Protein AF-A0A2R2J0H5-F1 (afdb_monomer)

Sequence (334 aa):
MRERLPLLTGPAIGLPGAMAAYGLGFAAFGWALWRASAVGARAPGATAKAGLVVLQIALALLTNDKLLLLTAAELALLFPPRAAWLGLGGQVLALLLACAWQLQRLPAKELMCNVSGSNVQAPPLEQRSWLLWQDAVVGGGFQLLTFGIGCLGAAERRRRAQLEATRASLLAARQLLAGAAGNRERVRVARELHDGIGHHLSALNLQLELLLRRGAGEADAPLRAAQQAARQMLAEVRTLVGMERRQQQAPLAEALRLLCAGVRPQAELVLEPMPALADDAAWRAFSAARQALERAGGRSCRLWLRGQGEGGAELRLSMSGEGEWTTVWQEAAR

Secondary structure (DSSP, 8-state):
--STTHHHH-TTS-HHHHHHHHHHHHHHHHHHHHHHH--STTPPPHHHHHHHHHHHHHHHHHH-GGGHHHHHHHHHHHS-HHHHHHHHHHHHHHHHHHHHHHHHHS-GGG----SSS----PPPHHHHHHHHHHHHHHHHHHHHHHHHHHHHHHHHHHHHHHHHHHHHHHHHHHHHHHHHHHHHHHHHHHHHHHHHHHHHHHHHHHHHHHHHHT--GGGHHHHHHHHHHHHHHHHHHHHHHHHHHHHHHHHHHHHHHHHHHHSSSPPEEEEPSPP---HHHHHHHHHHHHHHHHHTTT--EEEEEEEETTTEEEEEEEETTS---EEEEEE---

Mean predicted aligned error: 17.86 Å

Solvent-accessible surface area (backbone atoms only — not comparable to full-atom values): 18251 Å² total; per-residue (Å²): 139,88,60,71,56,56,76,77,60,44,94,79,56,54,75,68,54,49,51,50,55,48,51,51,45,52,51,51,37,52,49,35,52,55,52,54,69,42,76,66,98,83,33,63,53,75,66,56,32,50,51,32,52,52,49,37,50,53,43,16,70,63,69,43,65,71,51,45,37,56,52,29,17,46,33,31,55,77,40,59,72,70,58,18,52,51,50,47,51,52,51,53,50,50,52,53,50,52,53,54,51,48,68,74,71,50,60,77,86,69,63,71,74,84,77,67,99,61,96,64,77,63,70,60,78,82,57,46,64,55,48,52,50,49,50,51,52,53,52,50,51,48,28,54,49,32,22,47,52,16,40,51,53,38,51,50,53,54,51,50,55,51,50,51,54,49,50,52,52,51,52,53,53,50,55,53,48,53,54,52,52,56,51,51,50,52,53,48,52,53,47,56,48,47,60,53,52,51,51,52,42,51,52,49,42,52,52,42,50,53,48,57,74,70,63,48,73,89,49,41,65,62,45,51,52,51,38,51,51,40,50,49,52,54,49,53,52,49,50,56,53,49,50,52,53,52,62,52,50,52,51,51,57,48,51,52,50,53,54,27,66,73,39,64,48,60,34,47,78,47,75,48,76,78,45,75,62,54,70,72,55,48,52,50,49,52,52,40,51,52,54,52,56,60,7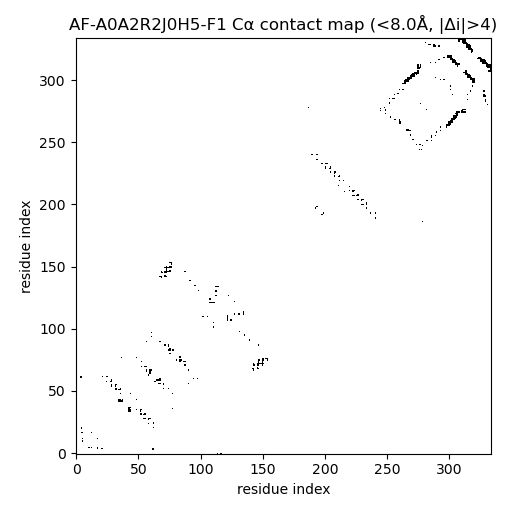1,49,68,58,49,49,34,38,41,39,40,40,47,41,75,69,50,3,32,38,34,31,41,28,63,66,89,71,82,57,70,43,79,66,42,74,45,74,57,111

Structure (mmCIF, N/CA/C/O backbone):
data_AF-A0A2R2J0H5-F1
#
_entry.id   AF-A0A2R2J0H5-F1
#
loop_
_atom_site.group_PDB
_atom_site.id
_atom_site.type_symbol
_atom_site.label_atom_id
_atom_site.label_alt_id
_atom_site.label_comp_id
_atom_site.label_asym_id
_atom_site.label_entity_id
_atom_site.label_seq_id
_atom_site.pdbx_PDB_ins_code
_atom_site.Cartn_x
_atom_site.Cartn_y
_atom_site.Cartn_z
_atom_site.occupancy
_atom_site.B_iso_or_equiv
_atom_site.auth_seq_id
_atom_site.auth_comp_id
_atom_site.auth_asym_id
_atom_site.auth_atom_id
_atom_site.pdbx_PDB_model_num
ATOM 1 N N . MET A 1 1 ? 30.463 11.167 -28.961 1.00 43.06 1 MET A N 1
ATOM 2 C CA . MET A 1 1 ? 29.712 12.319 -28.393 1.00 43.06 1 MET A CA 1
ATOM 3 C C . MET A 1 1 ? 29.249 13.360 -29.436 1.00 43.06 1 MET A C 1
ATOM 5 O O . MET A 1 1 ? 28.325 14.097 -29.128 1.00 43.06 1 MET A O 1
ATOM 9 N N . ARG A 1 2 ? 29.821 13.415 -30.659 1.00 38.12 2 ARG A N 1
ATOM 10 C CA . ARG A 1 2 ? 29.489 14.412 -31.709 1.00 38.12 2 ARG A CA 1
ATOM 11 C C . ARG A 1 2 ? 28.953 13.833 -33.039 1.00 38.12 2 ARG A C 1
ATOM 13 O O . ARG A 1 2 ? 28.611 14.608 -33.920 1.00 38.12 2 ARG A O 1
ATOM 20 N N . GLU A 1 3 ? 28.855 12.505 -33.181 1.00 46.28 3 GLU A N 1
ATOM 21 C CA . GLU A 1 3 ? 28.749 11.865 -34.512 1.00 46.28 3 GLU A CA 1
ATOM 22 C C . GLU A 1 3 ? 27.540 10.933 -34.731 1.00 46.28 3 GLU A C 1
ATOM 24 O O . GLU A 1 3 ? 27.299 10.534 -35.860 1.00 46.28 3 GLU A O 1
ATOM 29 N N . ARG A 1 4 ? 26.702 10.624 -33.726 1.00 48.47 4 ARG A N 1
ATOM 30 C CA . ARG A 1 4 ? 25.541 9.719 -33.938 1.00 48.47 4 ARG A CA 1
ATOM 31 C C . ARG A 1 4 ? 24.386 10.350 -34.735 1.00 48.47 4 ARG A C 1
ATOM 33 O O . ARG A 1 4 ? 23.687 9.645 -35.452 1.00 48.47 4 ARG A O 1
ATOM 40 N N . LEU A 1 5 ? 24.200 11.668 -34.636 1.00 45.28 5 LEU A N 1
ATOM 41 C CA . LEU A 1 5 ? 23.167 12.408 -35.372 1.00 45.28 5 LEU A CA 1
ATOM 42 C C . LEU A 1 5 ? 23.449 12.602 -36.878 1.00 45.28 5 LEU A C 1
ATOM 44 O O . LEU A 1 5 ? 22.527 12.356 -37.656 1.00 45.28 5 LEU A O 1
ATOM 48 N N . PRO A 1 6 ? 24.666 12.971 -37.335 1.00 44.25 6 PRO A N 1
ATOM 49 C CA . PRO A 1 6 ? 24.925 13.158 -38.769 1.00 44.25 6 PRO A CA 1
ATOM 50 C C . PRO A 1 6 ? 24.769 11.882 -39.618 1.00 44.25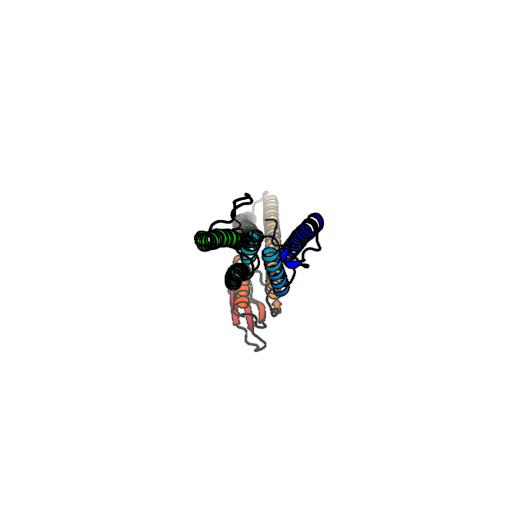 6 PRO A C 1
ATOM 52 O O . PRO A 1 6 ? 24.488 11.982 -40.810 1.00 44.25 6 PRO A O 1
ATOM 55 N N . LEU A 1 7 ? 24.859 10.688 -39.017 1.00 49.72 7 LEU A N 1
ATOM 56 C CA . LEU A 1 7 ? 24.619 9.403 -39.693 1.00 49.72 7 LEU A CA 1
ATOM 57 C C . LEU A 1 7 ? 23.160 9.154 -40.092 1.00 49.72 7 LEU A C 1
ATOM 59 O O . LEU A 1 7 ? 22.907 8.405 -41.032 1.00 49.72 7 LEU A O 1
ATOM 63 N N . LEU A 1 8 ? 22.203 9.758 -39.385 1.00 49.31 8 LEU A N 1
ATOM 64 C CA . LEU A 1 8 ? 20.771 9.615 -39.673 1.00 49.31 8 LEU A CA 1
ATOM 65 C C . LEU A 1 8 ? 20.229 10.765 -40.527 1.00 49.31 8 LEU A C 1
ATOM 67 O O . LEU A 1 8 ? 19.219 10.589 -41.201 1.00 49.31 8 LEU A O 1
ATOM 71 N N . THR A 1 9 ? 20.883 11.929 -40.513 1.00 49.50 9 THR A N 1
ATOM 72 C CA . THR A 1 9 ? 20.359 13.146 -41.150 1.00 49.50 9 THR A CA 1
ATOM 73 C C . THR A 1 9 ? 21.019 13.513 -42.478 1.00 49.50 9 THR A C 1
ATOM 75 O O . THR A 1 9 ? 20.581 14.456 -43.136 1.00 49.50 9 THR A O 1
ATOM 78 N N . GLY A 1 10 ? 22.063 12.785 -42.889 1.00 47.81 10 GLY A N 1
ATOM 79 C CA . GLY A 1 10 ? 22.848 13.104 -44.080 1.00 47.81 10 GLY A CA 1
ATOM 80 C C . GLY A 1 10 ? 23.657 14.406 -43.934 1.00 47.81 10 GLY A C 1
ATOM 81 O O . GLY A 1 10 ? 23.491 15.149 -42.961 1.00 47.81 10 GLY A O 1
ATOM 82 N N . PRO A 1 11 ? 24.534 14.724 -44.905 1.00 52.94 11 PRO A N 1
ATOM 83 C CA . PRO A 1 11 ? 25.456 15.867 -44.841 1.00 52.94 11 PRO A CA 1
ATOM 84 C C . PRO A 1 11 ? 24.775 17.252 -44.872 1.00 52.94 11 PRO A C 1
ATOM 86 O O . PRO A 1 11 ? 25.458 18.271 -44.859 1.00 52.94 11 PRO A O 1
ATOM 89 N N . ALA A 1 12 ? 23.440 17.313 -44.919 1.00 52.97 12 ALA A N 1
ATOM 90 C CA . ALA A 1 12 ? 22.671 18.540 -45.118 1.00 52.97 12 ALA A CA 1
ATOM 91 C C . ALA A 1 12 ? 22.421 19.352 -43.833 1.00 52.97 12 ALA A C 1
ATOM 93 O O . ALA A 1 12 ? 22.049 20.522 -43.911 1.00 52.97 12 ALA A O 1
ATOM 94 N N . ILE A 1 13 ? 22.617 18.765 -42.647 1.00 57.09 13 ILE A N 1
ATOM 95 C CA . ILE A 1 13 ? 22.355 19.444 -41.373 1.00 57.09 13 ILE A CA 1
ATOM 96 C C . ILE A 1 13 ? 23.684 19.878 -40.755 1.00 57.09 13 ILE A C 1
ATOM 98 O O . ILE A 1 13 ? 24.412 19.073 -40.180 1.00 57.09 13 ILE A O 1
ATOM 102 N N . GLY A 1 14 ? 24.010 21.167 -40.872 1.00 63.72 14 GLY A N 1
ATOM 103 C CA . GLY A 1 14 ? 25.191 21.742 -40.227 1.00 63.72 14 GLY A CA 1
ATOM 104 C C . GLY A 1 14 ? 25.199 21.540 -38.702 1.00 63.72 14 GLY A C 1
ATOM 105 O O . GLY A 1 14 ? 24.168 21.265 -38.083 1.00 63.72 14 GLY A O 1
ATOM 106 N N . LEU A 1 15 ? 26.364 21.748 -38.076 1.00 67.69 15 LEU A N 1
ATOM 107 C CA . LEU A 1 15 ? 26.582 21.642 -36.622 1.00 67.69 15 LEU A CA 1
ATOM 108 C C . LEU A 1 15 ? 25.446 22.220 -35.735 1.00 67.69 15 LEU A C 1
ATOM 110 O O . LEU A 1 15 ? 25.051 21.537 -34.787 1.00 67.69 15 LEU A O 1
ATOM 114 N N . PRO A 1 16 ? 24.884 23.422 -36.009 1.00 74.12 16 PRO A N 1
ATOM 115 C CA . PRO A 1 16 ? 23.794 23.970 -35.194 1.00 74.12 16 PRO A CA 1
ATOM 116 C C . PRO A 1 16 ? 22.490 23.167 -35.301 1.00 74.12 16 PRO A C 1
ATOM 118 O O . PRO A 1 16 ? 21.795 22.999 -34.301 1.00 74.12 16 PRO A O 1
ATOM 121 N N . GLY A 1 17 ? 22.171 22.614 -36.474 1.00 76.12 17 GLY A N 1
ATOM 122 C CA . GLY A 1 17 ? 20.984 21.774 -36.647 1.00 76.12 17 GLY A CA 1
ATOM 123 C C . GLY A 1 17 ? 21.117 20.427 -35.930 1.00 76.12 17 GLY A C 1
ATOM 124 O O . GLY A 1 17 ? 20.165 19.968 -35.301 1.00 76.12 17 GLY A O 1
ATOM 125 N N . ALA A 1 18 ? 22.318 19.836 -35.923 1.00 68.62 18 ALA A N 1
ATOM 126 C CA . ALA A 1 18 ? 22.597 18.625 -35.151 1.00 68.62 18 ALA A CA 1
ATOM 127 C C . ALA A 1 18 ? 22.476 18.867 -33.633 1.00 68.62 18 ALA A C 1
ATOM 129 O O . ALA A 1 18 ? 21.924 18.034 -32.913 1.00 68.62 18 ALA A O 1
ATOM 130 N N . MET A 1 19 ? 22.932 20.028 -33.142 1.00 73.12 19 MET A N 1
ATOM 131 C CA . MET A 1 19 ? 22.754 20.429 -31.740 1.00 73.12 19 MET A CA 1
ATOM 132 C C . MET A 1 19 ? 21.283 20.671 -31.377 1.00 73.12 19 MET A C 1
ATOM 134 O O . MET A 1 19 ? 20.847 20.242 -30.309 1.00 73.12 19 MET A O 1
ATOM 138 N N . ALA A 1 20 ? 20.502 21.299 -32.261 1.00 80.31 20 ALA A N 1
ATOM 139 C CA . ALA A 1 20 ? 19.071 21.512 -32.044 1.00 80.31 20 ALA A CA 1
ATOM 140 C C . ALA A 1 20 ? 18.298 20.184 -31.966 1.00 80.31 20 ALA A C 1
ATOM 142 O O . ALA A 1 20 ? 17.513 19.975 -31.041 1.00 80.31 20 ALA A O 1
ATOM 143 N N . ALA A 1 21 ? 18.569 19.251 -32.882 1.00 77.19 21 ALA A N 1
ATOM 144 C CA . ALA A 1 21 ? 17.960 17.923 -32.867 1.00 77.19 21 ALA A CA 1
ATOM 145 C C . ALA A 1 21 ? 18.357 17.110 -31.617 1.00 77.19 21 ALA A C 1
ATOM 147 O O . ALA A 1 21 ? 17.517 16.425 -31.033 1.00 77.19 21 ALA A O 1
ATOM 148 N N . TYR A 1 22 ? 19.598 17.248 -31.139 1.00 78.44 22 TYR A N 1
ATOM 149 C CA . TYR A 1 22 ? 20.029 16.664 -29.866 1.00 78.44 22 TYR A CA 1
ATOM 150 C C . TYR A 1 22 ? 19.258 17.250 -28.671 1.00 78.44 22 TYR A C 1
ATOM 152 O O . TYR A 1 22 ? 18.753 16.502 -27.834 1.00 78.44 22 TYR A O 1
ATOM 160 N N . GLY A 1 23 ? 19.106 18.578 -28.613 1.00 82.94 23 GLY A N 1
ATOM 161 C CA . GLY A 1 23 ? 18.326 19.256 -27.573 1.00 82.94 23 GLY A CA 1
ATOM 162 C C . GLY A 1 23 ? 16.857 18.822 -27.554 1.00 82.94 23 GLY A C 1
ATOM 163 O O . GLY A 1 23 ? 16.315 18.529 -26.488 1.00 82.94 23 GLY A O 1
ATOM 164 N N . LEU A 1 24 ? 16.235 18.692 -28.731 1.00 88.75 24 LEU A N 1
ATOM 165 C CA . LEU A 1 24 ? 14.873 18.167 -28.869 1.00 88.75 24 LEU A CA 1
ATOM 166 C C . LEU A 1 24 ? 14.756 16.727 -28.360 1.00 88.75 24 LEU A C 1
ATOM 168 O O . LEU A 1 24 ? 13.778 16.395 -27.694 1.00 88.75 24 LEU A O 1
ATOM 172 N N . GLY A 1 25 ? 15.762 15.889 -28.613 1.00 86.19 25 GLY A N 1
ATOM 173 C CA . GLY A 1 25 ? 15.807 14.522 -28.100 1.00 86.19 25 GLY A CA 1
ATOM 174 C C . GLY A 1 25 ? 15.810 14.452 -26.567 1.00 86.19 25 GLY A C 1
ATOM 175 O O . GLY A 1 25 ? 15.038 13.689 -25.985 1.00 86.19 25 GLY A O 1
ATOM 176 N N . PHE A 1 26 ? 16.601 15.299 -25.899 1.00 88.88 26 PHE A N 1
ATOM 177 C CA . PHE A 1 26 ? 16.594 15.409 -24.432 1.00 88.88 26 PHE A CA 1
ATOM 178 C C . PHE A 1 26 ? 15.271 15.956 -23.892 1.00 88.88 26 PHE A C 1
ATOM 180 O O . PHE A 1 26 ? 14.766 15.452 -22.889 1.00 88.88 26 PHE A O 1
ATOM 187 N N . ALA A 1 27 ? 14.685 16.954 -24.559 1.00 93.19 27 ALA A N 1
ATOM 188 C CA . ALA A 1 27 ? 13.387 17.500 -24.175 1.00 93.19 27 ALA A CA 1
ATOM 189 C C . ALA A 1 27 ? 12.271 16.448 -24.297 1.00 93.19 27 ALA A C 1
ATOM 191 O O . ALA A 1 27 ? 11.465 16.295 -23.380 1.00 93.19 27 ALA A O 1
ATOM 192 N N . ALA A 1 28 ? 12.261 15.672 -25.386 1.00 93.75 28 ALA A N 1
ATOM 193 C CA . ALA A 1 28 ? 11.316 14.578 -25.594 1.00 93.75 28 ALA A CA 1
ATOM 194 C C . ALA A 1 28 ? 11.489 13.465 -24.548 1.00 93.75 28 ALA A C 1
ATOM 196 O O . ALA A 1 28 ? 10.499 12.982 -23.997 1.00 93.75 28 ALA A O 1
ATOM 197 N N . PHE A 1 29 ? 12.736 13.103 -24.223 1.00 95.00 29 PHE A N 1
ATOM 198 C CA . PHE A 1 29 ? 13.039 12.142 -23.161 1.00 95.00 29 PHE A CA 1
ATOM 199 C C . PHE A 1 29 ? 12.532 12.639 -21.801 1.00 95.00 29 PHE A C 1
ATOM 201 O O . PHE A 1 29 ? 11.812 11.923 -21.108 1.00 95.00 29 PHE A O 1
ATOM 208 N N . GLY A 1 30 ? 12.846 13.888 -21.444 1.00 94.31 30 GLY A N 1
ATOM 209 C CA . GLY A 1 30 ? 12.404 14.506 -20.195 1.00 94.31 30 GLY A CA 1
ATOM 210 C C . GLY A 1 30 ? 10.881 14.587 -20.085 1.00 94.31 30 GLY A C 1
ATOM 211 O O . GLY A 1 30 ? 10.322 14.284 -19.032 1.00 94.31 30 GLY A O 1
ATOM 212 N N . TRP A 1 31 ? 10.193 14.917 -21.181 1.00 95.50 31 TRP A N 1
ATOM 213 C CA . TRP A 1 31 ? 8.732 14.909 -21.233 1.00 95.50 31 TRP A CA 1
ATOM 214 C C . TRP A 1 31 ? 8.157 13.504 -21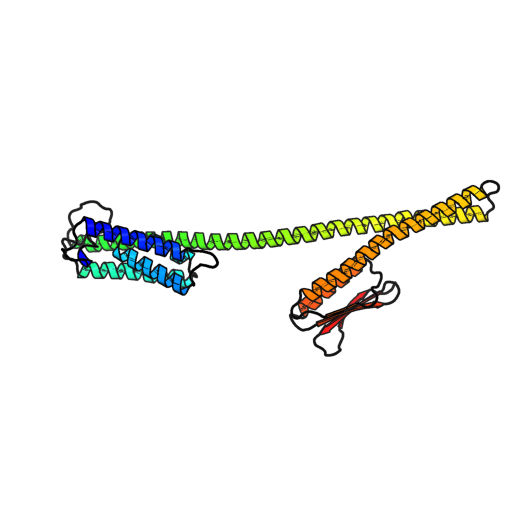.024 1.00 95.50 31 TRP A C 1
ATOM 216 O O . TRP A 1 31 ? 7.229 13.333 -20.230 1.00 95.50 31 TRP A O 1
ATOM 226 N N . ALA A 1 32 ? 8.718 12.490 -21.688 1.00 94.88 32 ALA A N 1
ATOM 227 C CA . ALA A 1 32 ? 8.268 11.109 -21.548 1.00 94.88 32 ALA A CA 1
ATOM 228 C C . ALA A 1 32 ? 8.481 10.579 -20.118 1.00 94.88 32 ALA A C 1
ATOM 230 O O . ALA A 1 32 ? 7.572 9.957 -19.564 1.00 94.88 32 ALA A O 1
ATOM 231 N N . LEU A 1 33 ? 9.621 10.901 -19.497 1.00 94.31 33 LEU A N 1
ATOM 232 C CA . LEU A 1 33 ? 9.943 10.575 -18.104 1.00 94.31 33 LEU A CA 1
ATOM 233 C C . LEU A 1 33 ? 8.988 11.262 -17.118 1.00 94.31 33 LEU A C 1
ATOM 235 O O . LEU A 1 33 ? 8.429 10.632 -16.216 1.00 94.31 33 LEU A O 1
ATOM 239 N N . TRP A 1 34 ? 8.742 12.559 -17.304 1.00 94.38 34 TRP A N 1
ATOM 240 C CA . TRP A 1 34 ? 7.788 13.306 -16.485 1.00 94.38 34 TRP A CA 1
ATOM 241 C C . TRP A 1 34 ? 6.369 12.733 -16.610 1.00 94.38 34 TRP A C 1
ATOM 243 O O . TRP A 1 34 ? 5.664 12.548 -15.616 1.00 94.38 34 TRP A O 1
ATOM 253 N N . ARG A 1 35 ? 5.952 12.376 -17.830 1.00 94.81 35 ARG A N 1
ATOM 254 C CA . ARG A 1 35 ? 4.629 11.797 -18.073 1.00 94.81 35 ARG A CA 1
ATOM 255 C C . ARG A 1 35 ? 4.487 10.401 -17.464 1.00 94.81 35 ARG A C 1
ATOM 257 O O . ARG A 1 35 ? 3.427 10.105 -16.910 1.00 94.81 35 ARG A O 1
ATOM 264 N N . ALA A 1 36 ? 5.519 9.563 -17.548 1.00 92.12 36 ALA A N 1
ATOM 265 C CA . ALA A 1 36 ? 5.524 8.204 -17.006 1.00 92.12 36 ALA A CA 1
ATOM 266 C C . ALA A 1 36 ? 5.532 8.177 -15.465 1.00 92.12 36 ALA A C 1
ATOM 268 O O . ALA A 1 36 ? 4.849 7.344 -14.856 1.00 92.12 36 ALA A O 1
ATOM 269 N N . SER A 1 37 ? 6.217 9.141 -14.840 1.00 88.69 37 SER A N 1
ATOM 270 C CA . SER A 1 37 ? 6.290 9.313 -13.381 1.00 88.69 37 SER A CA 1
ATOM 271 C C . SER A 1 37 ? 5.074 10.009 -12.751 1.00 88.69 37 SER A C 1
ATOM 273 O O . SER A 1 37 ? 4.965 10.050 -11.525 1.00 88.69 37 SER A O 1
ATOM 275 N N . ALA A 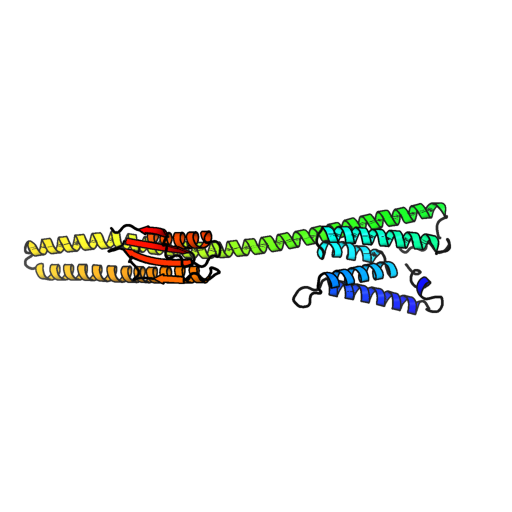1 38 ? 4.121 10.500 -13.551 1.00 90.88 38 ALA A N 1
ATOM 276 C CA . ALA A 1 38 ? 2.909 11.142 -13.047 1.00 90.88 38 ALA A CA 1
ATOM 277 C C . ALA A 1 38 ? 2.071 10.207 -12.143 1.00 90.88 38 ALA A C 1
ATOM 279 O O . ALA A 1 38 ? 1.804 9.046 -12.479 1.00 90.88 38 ALA A O 1
ATOM 280 N N . VAL A 1 39 ? 1.608 10.748 -11.010 1.00 86.50 39 VAL A N 1
ATOM 281 C CA . VAL A 1 39 ? 0.788 10.065 -9.990 1.00 86.50 39 VAL A CA 1
ATOM 282 C C . VAL A 1 39 ? -0.599 10.722 -9.908 1.00 86.50 39 VAL A C 1
ATOM 284 O O . VAL A 1 39 ? -0.749 11.908 -10.195 1.00 86.50 39 VAL A O 1
ATOM 287 N N . GLY A 1 40 ? -1.626 9.960 -9.520 1.00 85.50 40 GLY A N 1
ATOM 288 C CA . GLY A 1 40 ? -2.994 10.456 -9.315 1.00 85.50 40 GLY A CA 1
ATOM 289 C C . GLY A 1 40 ? -3.929 10.217 -10.505 1.00 85.50 40 GLY A C 1
ATOM 290 O O . GLY A 1 40 ? -3.637 9.414 -11.386 1.00 85.50 40 GLY A O 1
ATOM 291 N N . ALA A 1 41 ? -5.066 10.919 -10.545 1.00 80.50 41 ALA A N 1
ATOM 292 C CA . ALA A 1 41 ? -6.148 10.673 -11.512 1.00 80.50 41 ALA A CA 1
ATOM 293 C C . ALA A 1 41 ? -5.754 10.872 -12.992 1.00 80.50 41 ALA A C 1
ATOM 295 O O . ALA A 1 41 ? -6.399 10.336 -13.885 1.00 80.50 41 ALA A O 1
ATOM 296 N N . ARG A 1 42 ? -4.684 11.631 -13.262 1.00 84.31 42 ARG A N 1
ATOM 297 C CA . ARG A 1 42 ? -4.144 11.863 -14.616 1.00 84.31 42 ARG A CA 1
ATOM 298 C C . ARG A 1 42 ? -2.985 10.923 -14.971 1.00 84.31 42 ARG A C 1
ATOM 300 O O . ARG A 1 42 ? -2.355 11.105 -16.020 1.00 84.31 42 ARG A O 1
ATOM 307 N N . ALA A 1 43 ? -2.656 9.963 -14.104 1.00 88.94 43 ALA A N 1
ATOM 308 C CA . ALA A 1 43 ? -1.574 9.018 -14.340 1.00 88.94 43 ALA A CA 1
ATOM 309 C C . ALA A 1 43 ? -1.892 8.134 -15.560 1.00 88.94 43 ALA A C 1
ATOM 311 O O . ALA A 1 43 ? -3.014 7.644 -15.688 1.00 88.94 43 ALA A O 1
ATOM 312 N N . PRO A 1 44 ? -0.926 7.923 -16.469 1.00 90.56 44 PRO A N 1
ATOM 313 C CA . PRO A 1 44 ? -1.130 7.025 -17.594 1.00 90.56 44 PRO A CA 1
ATOM 314 C C . PRO A 1 44 ? -1.318 5.585 -17.098 1.00 90.56 44 PRO A C 1
ATOM 316 O O . PRO A 1 44 ? -0.711 5.172 -16.106 1.00 90.56 44 PRO A O 1
ATOM 319 N N . GLY A 1 45 ? -2.147 4.812 -17.805 1.00 91.75 45 GLY A N 1
ATOM 320 C CA . GLY A 1 45 ? -2.318 3.382 -17.543 1.00 91.75 45 GLY A CA 1
ATOM 321 C C . GLY A 1 45 ? -1.023 2.588 -17.755 1.00 91.75 45 GLY A C 1
ATOM 322 O O . GLY A 1 45 ? -0.057 3.087 -18.333 1.00 91.75 45 GLY A O 1
ATOM 323 N N . ALA A 1 46 ? -0.996 1.331 -17.309 1.00 89.25 46 ALA A N 1
ATOM 324 C CA . ALA A 1 46 ? 0.209 0.494 -17.357 1.00 89.25 46 ALA A CA 1
ATOM 325 C C . ALA A 1 46 ? 0.776 0.314 -18.781 1.00 89.25 46 ALA A C 1
ATOM 327 O O . ALA A 1 46 ? 1.988 0.379 -18.976 1.00 89.25 46 ALA A O 1
ATOM 328 N N . THR A 1 47 ? -0.092 0.155 -19.783 1.00 91.12 47 THR A N 1
ATOM 329 C CA . THR A 1 47 ? 0.292 0.032 -21.200 1.00 91.12 47 THR A CA 1
ATOM 330 C C . THR A 1 47 ? 0.870 1.333 -21.753 1.00 91.12 47 THR A C 1
ATOM 332 O O . THR A 1 47 ? 1.902 1.316 -22.418 1.00 91.12 47 THR A O 1
ATOM 335 N N . ALA A 1 48 ? 0.265 2.474 -21.419 1.00 93.31 48 ALA A N 1
ATOM 336 C CA . ALA A 1 48 ? 0.772 3.788 -21.803 1.00 93.31 48 ALA A CA 1
ATOM 337 C C . ALA A 1 48 ? 2.135 4.083 -21.153 1.00 93.31 48 ALA A C 1
ATOM 339 O O . ALA A 1 48 ? 3.025 4.605 -21.817 1.00 93.31 48 ALA A O 1
ATOM 340 N N . LYS A 1 49 ? 2.338 3.689 -19.888 1.00 93.75 49 LYS A N 1
ATOM 341 C CA . LYS A 1 49 ? 3.652 3.761 -19.224 1.00 93.75 49 LYS A CA 1
ATOM 342 C C . LYS A 1 49 ? 4.694 2.891 -19.922 1.00 93.75 49 LYS A C 1
ATOM 344 O O . LYS A 1 49 ? 5.803 3.358 -20.145 1.00 93.75 49 LYS A O 1
ATOM 349 N N . ALA A 1 50 ? 4.338 1.665 -20.310 1.00 93.56 50 ALA A N 1
ATOM 350 C CA . ALA A 1 50 ? 5.231 0.797 -21.077 1.00 93.56 50 ALA A CA 1
ATOM 351 C C . ALA A 1 50 ? 5.622 1.434 -22.418 1.00 93.56 50 ALA A C 1
ATOM 353 O O . ALA A 1 50 ? 6.804 1.489 -22.738 1.00 93.56 50 ALA A O 1
ATOM 354 N N . GLY A 1 51 ? 4.657 1.999 -23.151 1.00 94.88 51 GLY A N 1
ATOM 355 C CA . GLY A 1 51 ? 4.924 2.731 -24.393 1.00 94.88 51 GLY A CA 1
ATOM 356 C C . GLY A 1 51 ? 5.854 3.933 -24.194 1.00 94.88 51 GLY A C 1
ATOM 357 O O . GLY A 1 51 ? 6.775 4.129 -24.982 1.00 94.88 51 GLY A O 1
ATOM 358 N N . LEU A 1 52 ? 5.671 4.697 -23.111 1.00 95.56 52 LEU A N 1
ATOM 359 C CA . LEU A 1 52 ? 6.549 5.821 -22.769 1.00 95.56 52 LEU A CA 1
ATOM 360 C C . LEU A 1 52 ? 7.973 5.364 -22.436 1.00 95.56 52 LEU A C 1
ATOM 362 O O . LEU A 1 52 ? 8.919 5.995 -22.890 1.00 95.56 52 LEU A O 1
ATOM 366 N N . VAL A 1 53 ? 8.145 4.271 -21.691 1.00 95.06 53 VAL A N 1
ATOM 367 C CA . VAL A 1 53 ? 9.481 3.733 -21.381 1.00 95.06 53 VAL A CA 1
ATOM 368 C C . VAL A 1 53 ? 10.158 3.166 -22.630 1.00 95.06 53 VAL A C 1
ATOM 370 O O . VAL A 1 53 ? 11.344 3.401 -22.836 1.00 95.06 53 VAL A O 1
ATOM 373 N N . VAL A 1 54 ? 9.418 2.500 -23.521 1.00 95.00 54 VAL A N 1
ATOM 374 C CA . VAL A 1 54 ? 9.951 2.059 -24.823 1.00 95.00 54 VAL A CA 1
ATOM 375 C C . VAL A 1 54 ? 10.396 3.258 -25.666 1.00 95.00 54 VAL A C 1
ATOM 377 O O . VAL A 1 54 ? 11.493 3.237 -26.225 1.00 95.00 54 VAL A O 1
ATOM 380 N N . LEU A 1 55 ? 9.595 4.328 -25.708 1.00 94.75 55 LEU A N 1
ATOM 381 C CA . LEU A 1 55 ? 9.965 5.579 -26.372 1.00 94.75 55 LEU A CA 1
ATOM 382 C C . LEU A 1 55 ? 11.228 6.195 -25.752 1.00 94.75 55 LEU A C 1
ATOM 384 O O . LEU A 1 55 ? 12.116 6.623 -26.484 1.00 94.75 55 LEU A O 1
ATOM 388 N N . GLN A 1 56 ? 11.341 6.205 -24.423 1.00 95.31 56 GLN A N 1
ATOM 389 C CA . GLN A 1 56 ? 12.534 6.682 -23.725 1.00 95.31 56 GLN A CA 1
ATOM 390 C C . GLN A 1 56 ? 13.779 5.856 -24.067 1.00 95.31 56 GLN A C 1
ATOM 392 O O . GLN A 1 56 ? 14.825 6.440 -24.332 1.00 95.31 56 GLN A O 1
ATOM 397 N N . ILE A 1 57 ? 13.678 4.523 -24.113 1.00 93.00 57 ILE A N 1
ATOM 398 C CA . ILE A 1 57 ? 14.787 3.637 -24.503 1.00 93.00 57 ILE A CA 1
ATOM 399 C C . ILE A 1 57 ? 15.211 3.919 -25.950 1.00 93.00 57 ILE A C 1
ATOM 401 O O . ILE A 1 57 ? 16.403 4.047 -26.226 1.00 93.00 57 ILE A O 1
ATOM 405 N N . ALA A 1 58 ? 14.254 4.081 -26.869 1.00 90.44 58 ALA A N 1
ATOM 406 C CA . ALA A 1 58 ? 14.548 4.434 -28.257 1.00 90.44 58 ALA A CA 1
ATOM 407 C C . ALA A 1 58 ? 15.251 5.800 -28.363 1.00 90.44 58 ALA A C 1
ATOM 409 O O . ALA A 1 58 ? 16.287 5.916 -29.020 1.00 90.44 58 ALA A O 1
ATOM 410 N N . LEU A 1 59 ? 14.739 6.821 -27.665 1.00 89.06 59 LEU A N 1
ATOM 411 C CA . LEU A 1 59 ? 15.353 8.150 -27.599 1.00 89.06 59 LEU A CA 1
ATOM 412 C C . LEU A 1 59 ? 16.754 8.099 -26.981 1.00 89.06 59 LEU A C 1
ATOM 414 O O . LEU A 1 59 ? 17.657 8.765 -27.485 1.00 89.06 59 LEU A O 1
ATOM 418 N N . ALA A 1 60 ? 16.965 7.296 -25.939 1.00 88.19 60 ALA A N 1
ATOM 419 C CA . ALA A 1 60 ? 18.265 7.109 -25.304 1.00 88.19 60 ALA A CA 1
ATOM 420 C C . ALA A 1 60 ? 19.281 6.481 -26.268 1.00 88.19 60 ALA A C 1
ATOM 422 O O . ALA A 1 60 ? 20.388 6.991 -26.409 1.00 88.19 60 ALA A O 1
ATOM 423 N N . LEU A 1 61 ? 18.902 5.436 -27.008 1.00 85.38 61 LEU A N 1
ATOM 424 C CA . LEU A 1 61 ? 19.784 4.814 -28.004 1.00 85.38 61 LEU A CA 1
ATOM 425 C C . LEU A 1 61 ? 20.159 5.780 -29.144 1.00 85.38 61 LEU A C 1
ATOM 427 O O . LEU A 1 61 ? 21.301 5.764 -29.610 1.00 85.38 61 LEU A O 1
ATOM 431 N N . LEU A 1 62 ? 19.222 6.641 -29.557 1.00 81.88 62 LEU A N 1
ATOM 432 C CA . LEU A 1 62 ? 19.423 7.643 -30.612 1.00 81.88 62 LEU A CA 1
ATOM 433 C C . LEU A 1 62 ? 20.278 8.836 -30.161 1.00 81.88 62 LEU A C 1
ATOM 435 O O . LEU A 1 62 ? 21.080 9.351 -30.938 1.00 81.88 62 LEU A O 1
ATOM 439 N N . THR A 1 63 ? 20.098 9.293 -28.921 1.00 81.31 63 THR A N 1
ATOM 440 C CA . THR A 1 63 ? 20.721 10.526 -28.415 1.00 81.31 63 THR A CA 1
ATOM 441 C C . THR A 1 63 ? 21.951 10.238 -27.564 1.00 81.31 63 THR A C 1
ATOM 443 O O . THR A 1 63 ? 23.062 10.630 -27.921 1.00 81.31 63 THR A O 1
ATOM 446 N N . ASN A 1 64 ? 21.766 9.559 -26.433 1.00 81.06 64 ASN A N 1
ATOM 447 C CA . ASN A 1 64 ? 22.797 9.304 -25.442 1.00 81.06 64 ASN A CA 1
ATOM 448 C C . ASN A 1 64 ? 22.471 8.038 -24.638 1.00 81.06 64 ASN A C 1
ATOM 450 O O . ASN A 1 64 ? 21.516 8.000 -23.861 1.00 81.06 64 ASN A O 1
ATOM 454 N N . ASP A 1 65 ? 23.318 7.024 -24.790 1.00 78.69 65 ASP A N 1
ATOM 455 C CA . ASP A 1 65 ? 23.209 5.726 -24.118 1.00 78.69 65 ASP A CA 1
ATOM 456 C C . ASP A 1 65 ? 23.223 5.835 -22.588 1.00 78.69 65 ASP A C 1
ATOM 458 O O . ASP A 1 65 ? 22.606 5.014 -21.912 1.00 78.69 65 ASP A O 1
ATOM 462 N N . LYS A 1 66 ? 23.823 6.885 -22.017 1.00 84.56 66 LYS A N 1
ATOM 463 C CA . LYS A 1 66 ? 23.798 7.129 -20.565 1.00 84.56 66 LYS A CA 1
ATOM 464 C C . LYS A 1 66 ? 22.388 7.386 -20.027 1.00 84.56 66 LYS A C 1
ATOM 466 O O . LYS A 1 66 ? 22.146 7.150 -18.845 1.00 84.56 66 LYS A O 1
ATOM 471 N N . LEU A 1 67 ? 21.440 7.812 -20.867 1.00 89.25 67 LEU A N 1
ATOM 472 C CA . LEU A 1 67 ? 20.033 7.954 -20.471 1.00 89.25 67 LEU A CA 1
ATOM 473 C C . LEU A 1 67 ? 19.386 6.601 -20.133 1.00 89.25 67 LEU A C 1
ATOM 475 O O . LEU A 1 67 ? 18.437 6.564 -19.350 1.00 89.25 67 LEU A O 1
ATOM 479 N N . LEU A 1 68 ? 19.949 5.484 -20.614 1.00 89.69 68 LEU A N 1
ATOM 480 C CA . LEU A 1 68 ? 19.499 4.136 -20.254 1.00 89.69 68 LEU A CA 1
ATOM 481 C C . LEU A 1 68 ? 19.680 3.820 -18.759 1.00 89.69 68 LEU A C 1
ATOM 483 O O . LEU A 1 68 ? 19.031 2.919 -18.224 1.00 89.69 68 LEU A O 1
ATOM 487 N N . LEU A 1 69 ? 20.543 4.563 -18.056 1.00 92.12 69 LEU A N 1
ATOM 488 C CA . LEU A 1 69 ? 20.698 4.442 -16.604 1.00 92.12 69 LEU A CA 1
ATOM 489 C C . LEU A 1 69 ? 19.448 4.924 -15.860 1.00 92.12 69 LEU A C 1
ATOM 491 O O . LEU A 1 69 ? 19.072 4.326 -14.849 1.00 92.12 69 LEU A O 1
ATOM 495 N N . LEU A 1 70 ? 18.796 5.975 -16.372 1.00 93.88 70 LEU A N 1
ATOM 496 C CA . LEU A 1 70 ? 17.552 6.513 -15.818 1.00 93.88 70 LEU A CA 1
ATOM 497 C C . LEU A 1 70 ? 16.387 5.559 -16.087 1.00 93.88 70 LEU A C 1
ATOM 499 O O . LEU A 1 70 ? 15.634 5.250 -15.164 1.00 93.88 70 LEU A O 1
ATOM 503 N N . THR A 1 71 ? 16.281 5.028 -17.309 1.00 94.19 71 THR A N 1
ATOM 504 C CA . THR A 1 71 ? 15.218 4.074 -17.667 1.00 94.19 71 THR A CA 1
ATOM 505 C C . THR A 1 71 ? 15.360 2.751 -16.911 1.00 94.19 71 THR A C 1
ATOM 507 O O . THR A 1 71 ? 14.355 2.171 -16.509 1.00 94.19 71 THR A O 1
ATOM 510 N N . ALA A 1 72 ? 16.588 2.305 -16.620 1.00 94.31 72 ALA A N 1
ATOM 511 C CA . ALA A 1 72 ? 16.835 1.136 -15.773 1.00 94.31 72 ALA A CA 1
ATOM 512 C C . ALA A 1 72 ? 16.290 1.330 -14.344 1.00 94.31 72 ALA A C 1
ATOM 514 O O . ALA A 1 72 ? 15.598 0.457 -13.820 1.00 94.31 72 ALA A O 1
ATOM 515 N N . ALA A 1 73 ? 16.528 2.488 -13.721 1.00 94.88 73 ALA A N 1
ATOM 516 C CA . ALA A 1 73 ? 15.935 2.793 -12.418 1.00 94.88 73 ALA A CA 1
ATOM 517 C C . ALA A 1 73 ? 14.400 2.907 -12.500 1.00 94.88 73 ALA A C 1
ATOM 519 O O . ALA A 1 73 ? 13.685 2.397 -11.634 1.00 94.88 73 ALA A O 1
ATOM 520 N N . GLU A 1 74 ? 13.881 3.538 -13.556 1.00 94.75 74 GLU A N 1
ATOM 521 C CA . GLU A 1 74 ? 12.444 3.717 -13.775 1.00 94.75 74 GLU A CA 1
ATOM 522 C C . GLU A 1 74 ? 11.706 2.380 -13.964 1.00 94.75 74 GLU A C 1
ATOM 524 O O . GLU A 1 74 ? 10.631 2.187 -13.388 1.00 94.75 74 GLU A O 1
ATOM 529 N N . LEU A 1 75 ? 12.300 1.421 -14.683 1.00 94.81 75 LEU A N 1
ATOM 530 C CA . LEU A 1 75 ? 11.752 0.075 -14.882 1.00 94.81 75 LEU A CA 1
ATOM 531 C C . LEU A 1 75 ? 11.453 -0.624 -13.550 1.00 94.81 75 LEU A C 1
ATOM 533 O O . LEU A 1 75 ? 10.371 -1.185 -13.368 1.00 94.81 75 LEU A O 1
ATOM 537 N N . ALA A 1 76 ? 12.382 -0.540 -12.596 1.00 93.94 76 ALA A N 1
ATOM 538 C CA . ALA A 1 76 ? 12.206 -1.099 -11.259 1.00 93.94 76 ALA A CA 1
ATOM 539 C C . ALA A 1 76 ? 11.147 -0.355 -10.425 1.00 93.94 76 ALA A C 1
ATOM 541 O O . ALA A 1 76 ? 10.486 -0.949 -9.569 1.00 93.94 76 ALA A O 1
ATOM 542 N N . LEU A 1 77 ? 10.974 0.948 -10.662 1.00 92.50 77 LEU A N 1
ATOM 543 C CA . LEU A 1 77 ? 10.042 1.791 -9.918 1.00 92.50 77 LEU A CA 1
ATOM 544 C C . LEU A 1 77 ? 8.599 1.695 -10.430 1.00 92.50 77 LEU A C 1
ATOM 546 O O . LEU A 1 77 ? 7.679 1.863 -9.626 1.00 92.50 77 LEU A O 1
ATOM 550 N N . LEU A 1 78 ? 8.384 1.487 -11.730 1.00 91.62 78 LEU A N 1
ATOM 551 C CA . LEU A 1 78 ? 7.053 1.545 -12.343 1.00 91.62 78 LEU A CA 1
ATOM 552 C C . LEU A 1 78 ? 6.399 0.178 -12.547 1.00 91.62 78 LEU A C 1
ATOM 554 O O . LEU A 1 78 ? 5.169 0.098 -12.528 1.00 91.62 78 LEU A O 1
ATOM 558 N N . PHE A 1 79 ? 7.184 -0.882 -12.737 1.00 92.81 79 PHE A N 1
ATOM 559 C CA . PHE A 1 79 ? 6.666 -2.187 -13.146 1.00 92.81 79 PHE A CA 1
ATOM 560 C C . PHE A 1 79 ? 6.762 -3.245 -12.039 1.00 92.81 79 PHE A C 1
ATOM 562 O O . PHE A 1 79 ? 7.588 -3.147 -11.127 1.00 92.81 79 PHE A O 1
ATOM 569 N N . PRO A 1 80 ? 5.917 -4.295 -12.089 1.00 92.25 80 PRO A N 1
ATOM 570 C CA . PRO A 1 80 ? 6.075 -5.452 -11.218 1.00 92.25 80 PRO A CA 1
ATOM 571 C C . PRO A 1 80 ? 7.424 -6.142 -11.478 1.00 92.25 80 PRO A C 1
ATOM 573 O O . PRO A 1 80 ? 7.938 -6.078 -12.595 1.00 92.25 80 PRO A O 1
ATOM 576 N N . PRO A 1 81 ? 7.981 -6.869 -10.490 1.00 91.69 81 PRO A N 1
ATOM 577 C CA . PRO A 1 81 ? 9.360 -7.362 -10.542 1.00 91.69 81 PRO A CA 1
ATOM 578 C C . PRO A 1 81 ? 9.653 -8.215 -11.783 1.00 91.69 81 PRO A C 1
ATOM 580 O O . PRO A 1 81 ? 10.703 -8.060 -12.394 1.00 91.69 81 PRO A O 1
ATOM 583 N N . ARG A 1 82 ? 8.707 -9.063 -12.211 1.00 92.94 82 ARG A N 1
ATOM 584 C CA . ARG A 1 82 ? 8.863 -9.884 -13.424 1.00 92.94 82 ARG A CA 1
ATOM 585 C C . ARG A 1 82 ? 8.990 -9.031 -14.691 1.00 92.94 82 ARG A C 1
ATOM 587 O O . ARG A 1 82 ? 9.892 -9.256 -15.487 1.00 92.94 82 ARG A O 1
ATOM 594 N N . ALA A 1 83 ? 8.117 -8.039 -14.859 1.00 93.31 83 ALA A N 1
ATOM 595 C CA . ALA A 1 83 ? 8.143 -7.154 -16.022 1.00 93.31 83 ALA A CA 1
ATOM 596 C C . ALA A 1 83 ? 9.347 -6.201 -15.992 1.00 93.31 83 ALA A C 1
ATOM 598 O O . ALA A 1 83 ? 9.914 -5.918 -17.039 1.00 93.31 83 ALA A O 1
ATOM 599 N N . ALA A 1 84 ? 9.771 -5.756 -14.806 1.00 93.75 84 ALA A N 1
ATOM 600 C CA . ALA A 1 84 ? 10.956 -4.922 -14.636 1.00 93.75 84 ALA A CA 1
ATOM 601 C C . ALA A 1 84 ? 12.237 -5.650 -15.085 1.00 93.75 84 ALA A C 1
ATOM 603 O O . ALA A 1 84 ? 13.021 -5.085 -15.842 1.00 93.75 84 ALA A O 1
ATOM 604 N N . TRP A 1 85 ? 12.413 -6.919 -14.694 1.00 94.69 85 TRP A N 1
ATOM 605 C CA . TRP A 1 85 ? 13.539 -7.748 -15.146 1.00 94.69 85 TRP A CA 1
ATOM 606 C C . TRP A 1 85 ? 13.499 -8.040 -16.648 1.00 94.69 85 TRP A C 1
ATOM 608 O O . TRP A 1 85 ? 14.529 -7.947 -17.311 1.00 94.69 85 TRP A O 1
ATOM 618 N N . LEU A 1 86 ? 12.319 -8.345 -17.202 1.00 95.06 86 LEU A N 1
ATOM 619 C CA . LEU A 1 86 ? 12.155 -8.523 -18.649 1.00 95.06 86 LEU A CA 1
ATOM 620 C C . LEU A 1 86 ? 12.466 -7.232 -19.417 1.00 95.06 86 LEU A C 1
ATOM 622 O O . LEU A 1 86 ? 13.138 -7.277 -20.442 1.00 95.06 86 LEU A O 1
ATOM 626 N N . GLY A 1 87 ? 12.020 -6.083 -18.904 1.00 93.31 87 GLY A N 1
ATOM 627 C CA . GLY A 1 87 ? 12.309 -4.773 -19.480 1.00 93.31 87 GLY A CA 1
ATOM 628 C C . GLY A 1 87 ? 13.797 -4.435 -19.437 1.00 93.31 87 GLY A C 1
ATOM 629 O O . GLY A 1 87 ? 14.336 -3.978 -20.439 1.00 93.31 87 GLY A O 1
ATOM 630 N N . LEU A 1 88 ? 14.482 -4.730 -18.326 1.00 94.56 88 LEU A N 1
ATOM 631 C CA . LEU A 1 88 ? 15.932 -4.557 -18.213 1.00 94.56 88 LEU A CA 1
ATOM 632 C C . LEU A 1 88 ? 16.672 -5.470 -19.198 1.00 94.56 88 LEU A C 1
ATOM 634 O O . LEU A 1 88 ? 17.561 -5.010 -19.909 1.00 94.56 88 LEU A O 1
ATOM 638 N N . GLY A 1 89 ? 16.274 -6.742 -19.292 1.00 93.12 89 GLY A N 1
ATOM 639 C CA . GLY A 1 89 ? 16.836 -7.682 -20.262 1.00 93.12 89 GLY A CA 1
ATOM 640 C C . GLY A 1 89 ? 16.643 -7.210 -21.705 1.00 93.12 89 GLY A C 1
ATOM 641 O O . GLY A 1 89 ? 17.591 -7.211 -22.485 1.00 93.12 89 GLY A O 1
ATOM 642 N N . GLY A 1 90 ? 15.443 -6.728 -22.042 1.00 93.12 90 GLY A N 1
ATOM 643 C CA . GLY A 1 90 ? 15.145 -6.139 -23.348 1.00 93.12 90 GLY A CA 1
ATOM 644 C C . GLY A 1 90 ? 15.958 -4.874 -23.634 1.00 93.12 90 GLY A C 1
ATOM 645 O O . GLY A 1 90 ? 16.456 -4.706 -24.743 1.00 93.12 90 GLY A O 1
ATOM 646 N N . GLN A 1 91 ? 16.152 -4.015 -22.631 1.00 93.31 91 GLN A N 1
ATOM 647 C CA . GLN A 1 91 ? 16.980 -2.813 -22.731 1.00 93.31 91 GLN A CA 1
ATOM 648 C C . GLN A 1 91 ? 18.455 -3.153 -22.999 1.00 93.31 91 GLN A C 1
ATOM 650 O O . GLN A 1 91 ? 19.063 -2.573 -23.898 1.00 93.31 91 GLN A O 1
ATOM 655 N N . VAL A 1 92 ? 19.025 -4.104 -22.251 1.00 90.50 92 VAL A N 1
ATOM 656 C CA . VAL A 1 92 ? 20.408 -4.571 -22.443 1.00 90.50 92 VAL A CA 1
ATOM 657 C C . VAL A 1 92 ? 20.565 -5.217 -23.818 1.00 90.50 92 VAL A C 1
ATOM 659 O O . VAL A 1 92 ? 21.519 -4.917 -24.531 1.00 90.50 92 VAL A O 1
ATOM 662 N N . LEU A 1 93 ? 19.604 -6.044 -24.239 1.00 90.69 93 LEU A N 1
ATOM 663 C CA . LEU A 1 93 ? 19.603 -6.643 -25.572 1.00 90.69 93 LEU A CA 1
ATOM 664 C C . LEU A 1 93 ? 19.558 -5.576 -26.674 1.00 90.69 93 LEU A C 1
ATOM 666 O O . LEU A 1 93 ? 20.320 -5.662 -27.632 1.00 90.69 93 LEU A O 1
ATOM 670 N N . ALA A 1 94 ? 18.712 -4.553 -26.535 1.00 88.31 94 ALA A N 1
ATOM 671 C CA . ALA A 1 94 ? 18.627 -3.455 -27.494 1.00 88.31 94 ALA A CA 1
ATOM 672 C C . ALA A 1 94 ? 19.943 -2.666 -27.588 1.00 88.31 94 ALA A C 1
ATOM 674 O O . ALA A 1 94 ? 20.362 -2.310 -28.689 1.00 88.31 94 ALA A O 1
ATOM 675 N N . LEU A 1 95 ? 20.627 -2.448 -26.459 1.00 83.94 95 LEU A N 1
ATOM 676 C CA . LEU A 1 95 ? 21.961 -1.845 -26.438 1.00 83.94 95 LEU A CA 1
ATOM 677 C C . LEU A 1 95 ? 22.982 -2.719 -27.182 1.00 83.94 95 LEU A C 1
ATOM 679 O O . LEU A 1 95 ? 23.695 -2.213 -28.045 1.00 83.94 95 LEU A O 1
ATOM 683 N N . LEU A 1 96 ? 23.019 -4.027 -26.909 1.00 83.56 96 LEU A N 1
ATOM 684 C CA . LEU A 1 96 ? 23.928 -4.959 -27.586 1.00 83.56 96 LEU A CA 1
ATOM 685 C C . LEU A 1 96 ? 23.671 -5.020 -29.099 1.00 83.56 96 LEU A C 1
ATOM 687 O O . LEU A 1 96 ? 24.618 -4.996 -29.884 1.00 83.56 96 LEU A O 1
ATOM 691 N N . LEU A 1 97 ? 22.402 -5.043 -29.519 1.00 85.56 97 LEU A N 1
ATOM 692 C CA . LEU A 1 97 ? 22.014 -4.995 -30.931 1.00 85.56 97 LEU A CA 1
ATOM 693 C C . LEU A 1 97 ? 22.424 -3.672 -31.587 1.00 85.56 97 LEU A C 1
ATOM 695 O O . LEU A 1 97 ? 22.919 -3.682 -32.714 1.00 85.56 97 LEU A O 1
ATOM 699 N N . ALA A 1 98 ? 22.277 -2.542 -30.888 1.00 79.88 98 ALA A N 1
ATOM 700 C CA . ALA A 1 98 ? 22.730 -1.243 -31.377 1.00 79.88 98 ALA A CA 1
ATOM 701 C C . ALA A 1 98 ? 24.260 -1.198 -31.547 1.00 79.88 98 ALA A C 1
ATOM 703 O O . ALA A 1 98 ? 24.744 -0.710 -32.569 1.00 79.88 98 ALA A O 1
ATOM 704 N N . CYS A 1 99 ? 25.021 -1.758 -30.601 1.00 75.19 99 CYS A N 1
ATOM 705 C CA . CYS A 1 99 ? 26.476 -1.898 -30.707 1.00 75.19 99 CYS A CA 1
ATOM 706 C C . CYS A 1 99 ? 26.884 -2.812 -31.876 1.00 75.19 99 CYS A C 1
ATOM 708 O O . CYS A 1 99 ? 27.771 -2.458 -32.653 1.00 75.19 99 CYS A O 1
ATOM 710 N N . ALA A 1 100 ? 26.218 -3.958 -32.046 1.00 77.94 100 ALA A N 1
ATOM 711 C CA . ALA A 1 100 ? 26.481 -4.883 -33.149 1.00 77.94 100 ALA A CA 1
ATOM 712 C C . ALA A 1 100 ? 26.178 -4.251 -34.519 1.00 77.94 100 ALA A C 1
ATOM 714 O O . ALA A 1 100 ? 26.961 -4.387 -35.457 1.00 77.94 100 ALA A O 1
ATOM 715 N N . TRP A 1 101 ? 25.076 -3.504 -34.626 1.00 77.56 101 TRP A N 1
ATOM 716 C CA . TRP A 1 101 ? 24.712 -2.772 -35.840 1.00 77.56 101 TRP A CA 1
ATOM 717 C C . TRP A 1 101 ? 25.730 -1.677 -36.189 1.00 77.56 101 TRP A C 1
ATOM 719 O O . TRP A 1 101 ? 26.104 -1.520 -37.353 1.00 77.56 101 TRP A O 1
ATOM 729 N N . GLN A 1 102 ? 26.234 -0.956 -35.182 1.00 68.81 102 GLN A N 1
ATOM 730 C CA . GLN A 1 102 ? 27.293 0.044 -35.357 1.00 68.81 102 GLN A CA 1
ATOM 731 C C . GLN A 1 102 ? 28.594 -0.581 -35.874 1.00 68.81 102 GLN A C 1
ATOM 733 O O . GLN A 1 102 ? 29.218 -0.020 -36.774 1.00 68.81 102 GLN A O 1
ATOM 738 N N . LEU A 1 103 ? 28.965 -1.761 -35.364 1.00 68.56 103 LEU A N 1
ATOM 739 C CA . LEU A 1 103 ? 30.154 -2.493 -35.808 1.00 68.56 103 LEU A CA 1
ATOM 740 C C . LEU A 1 103 ? 30.090 -2.883 -37.296 1.00 68.56 103 LEU A C 1
ATOM 742 O O . LEU A 1 103 ? 31.124 -2.934 -37.953 1.00 68.56 103 LEU A O 1
ATOM 746 N N . GLN A 1 104 ? 28.889 -3.134 -37.831 1.00 72.56 104 GLN A N 1
ATOM 747 C CA . GLN A 1 104 ? 28.690 -3.539 -39.228 1.00 72.56 104 GLN A CA 1
ATOM 748 C C . GLN A 1 104 ? 28.654 -2.370 -40.221 1.00 72.56 104 GLN A C 1
ATOM 750 O O . GLN A 1 104 ? 29.036 -2.549 -41.376 1.00 72.56 104 GLN A O 1
ATOM 755 N N . ARG A 1 105 ? 28.143 -1.198 -39.818 1.00 69.12 105 ARG A N 1
ATOM 756 C CA . ARG A 1 105 ? 27.876 -0.085 -40.751 1.00 69.12 105 ARG A CA 1
ATOM 757 C C . ARG A 1 105 ? 28.927 1.017 -40.770 1.00 69.12 105 ARG A C 1
ATOM 759 O O . ARG A 1 105 ? 29.019 1.718 -41.775 1.00 69.12 105 ARG A O 1
ATOM 766 N N . LEU A 1 106 ? 29.673 1.216 -39.687 1.00 60.62 106 LEU A N 1
ATOM 767 C CA . LEU A 1 106 ? 30.592 2.349 -39.584 1.00 60.62 106 LEU A CA 1
ATOM 768 C C . LEU A 1 106 ? 31.978 1.983 -40.134 1.00 60.62 106 LEU A C 1
ATOM 770 O O . LEU A 1 106 ? 32.550 0.973 -39.716 1.00 60.62 106 LEU A O 1
ATOM 774 N N . PRO A 1 107 ? 32.560 2.787 -41.046 1.00 57.03 107 PRO A N 1
ATOM 775 C CA . PRO A 1 107 ? 33.937 2.585 -41.472 1.00 57.03 107 PRO A CA 1
ATOM 776 C C . PRO A 1 107 ? 34.861 2.723 -40.259 1.00 57.03 107 PRO A C 1
ATOM 778 O O . PRO A 1 107 ? 34.635 3.555 -39.382 1.00 57.03 107 PRO A O 1
ATOM 781 N N . ALA A 1 108 ? 35.938 1.934 -40.211 1.00 53.88 108 ALA A N 1
ATOM 782 C CA . ALA A 1 108 ? 36.806 1.830 -39.038 1.00 53.88 108 ALA A CA 1
ATOM 783 C C . ALA A 1 108 ? 37.241 3.199 -38.459 1.00 53.88 108 ALA A C 1
ATOM 785 O O . ALA A 1 108 ? 37.358 3.380 -37.258 1.00 53.88 108 ALA A O 1
ATOM 786 N N . LYS A 1 109 ? 37.414 4.226 -39.270 1.00 50.50 109 LYS A N 1
ATOM 787 C CA . LYS A 1 109 ? 37.818 5.572 -38.833 1.00 50.50 109 LYS A CA 1
ATOM 788 C C . LYS A 1 109 ? 36.811 6.286 -37.901 1.00 50.50 109 LYS A C 1
ATOM 790 O O . LYS A 1 109 ? 37.236 7.164 -37.163 1.00 50.50 109 LYS A O 1
ATOM 795 N N . GLU A 1 110 ? 35.541 5.876 -37.878 1.00 50.47 110 GLU A N 1
ATOM 796 C CA . GLU A 1 110 ? 34.443 6.551 -37.153 1.00 50.47 110 GLU A CA 1
ATOM 797 C C . GLU A 1 110 ? 33.885 5.741 -35.965 1.00 50.47 110 GLU A C 1
ATOM 799 O O . GLU A 1 110 ? 33.007 6.203 -35.236 1.00 50.47 110 GLU A O 1
ATOM 804 N N . LEU A 1 111 ? 34.404 4.529 -35.714 1.00 51.31 111 LEU A N 1
ATOM 805 C CA . LEU A 1 111 ? 34.065 3.761 -34.507 1.00 51.31 111 LEU A CA 1
ATOM 806 C C . LEU A 1 111 ? 34.763 4.371 -33.280 1.00 51.31 111 LEU A C 1
ATOM 808 O O . LEU A 1 111 ? 35.805 3.897 -32.823 1.00 51.31 111 LEU A O 1
ATOM 812 N N . MET A 1 112 ? 34.186 5.440 -32.739 1.00 50.81 112 MET A N 1
ATOM 813 C CA . MET A 1 112 ? 34.606 6.009 -31.462 1.00 50.81 112 MET A CA 1
ATOM 814 C C . MET A 1 112 ? 33.966 5.238 -30.305 1.00 50.81 112 MET A C 1
ATOM 816 O O . MET A 1 112 ? 32.748 5.256 -30.119 1.00 50.81 112 MET A O 1
ATOM 820 N N . CYS A 1 113 ? 34.804 4.575 -29.507 1.00 51.12 113 CYS A N 1
ATOM 821 C CA . CYS A 1 113 ? 34.403 3.942 -28.253 1.00 51.12 113 CYS A CA 1
ATOM 822 C C . CYS A 1 113 ? 34.069 5.059 -27.250 1.00 51.12 113 CYS A C 1
ATOM 824 O O . CYS A 1 113 ? 34.896 5.933 -26.996 1.00 51.12 113 CYS A O 1
ATOM 826 N N . ASN A 1 114 ? 32.847 5.083 -26.715 1.00 50.16 114 ASN A N 1
ATOM 827 C CA . ASN A 1 114 ? 32.296 6.211 -25.954 1.00 50.16 114 ASN A CA 1
ATOM 828 C C . ASN A 1 114 ? 32.782 6.257 -24.490 1.00 50.16 114 ASN A C 1
ATOM 830 O O . ASN A 1 114 ? 32.032 6.626 -23.587 1.00 50.16 114 ASN A O 1
ATOM 834 N N . VAL A 1 115 ? 34.055 5.940 -24.245 1.00 47.09 115 VAL A N 1
ATOM 835 C CA . VAL A 1 115 ? 34.682 6.143 -22.937 1.00 47.09 115 VAL A CA 1
ATOM 836 C C . VAL A 1 115 ? 35.174 7.588 -22.884 1.00 47.09 115 VAL A C 1
ATOM 838 O O . VAL A 1 115 ? 36.302 7.908 -23.228 1.00 47.09 115 VAL A O 1
ATOM 841 N N . SER A 1 116 ? 34.268 8.483 -22.489 1.00 44.44 116 SER A N 1
ATOM 842 C CA . SER A 1 116 ? 34.549 9.869 -22.089 1.00 44.44 116 SER A CA 1
ATOM 843 C C . SER A 1 116 ? 35.304 10.731 -23.105 1.00 44.44 116 SER A C 1
ATOM 845 O O . SER A 1 116 ? 36.503 10.936 -22.966 1.00 44.44 116 SER A O 1
ATOM 847 N N . GLY A 1 117 ? 34.560 11.331 -24.046 1.00 40.50 117 GLY A N 1
ATOM 848 C CA . GLY A 1 117 ? 34.676 12.748 -24.456 1.00 40.50 117 GLY A CA 1
ATOM 849 C C . GLY A 1 117 ? 36.044 13.343 -24.827 1.00 40.50 117 GLY A C 1
ATOM 850 O O . GLY A 1 117 ? 36.132 14.555 -24.996 1.00 40.50 117 GLY A O 1
ATOM 851 N N . SER A 1 118 ? 37.092 12.544 -24.957 1.00 41.38 118 SER A N 1
ATOM 852 C CA . SER A 1 118 ? 38.458 12.969 -25.228 1.00 41.38 118 SER A CA 1
ATOM 853 C C . SER A 1 118 ? 38.813 12.538 -26.646 1.00 41.38 118 SER A C 1
ATOM 855 O O . SER A 1 118 ? 38.503 11.424 -27.061 1.00 41.38 118 SER A O 1
ATOM 857 N N . ASN A 1 119 ? 39.391 13.464 -27.415 1.00 40.47 119 ASN A N 1
ATOM 858 C CA . ASN A 1 119 ? 39.795 13.285 -28.812 1.00 40.47 119 ASN A CA 1
ATOM 859 C C . ASN A 1 119 ? 40.958 12.282 -28.924 1.00 40.47 119 ASN A C 1
ATOM 861 O O . ASN A 1 119 ? 42.089 12.663 -29.219 1.00 40.47 119 ASN A O 1
ATOM 865 N N . VAL A 1 120 ? 40.699 11.008 -28.650 1.00 47.19 120 VAL A N 1
ATOM 866 C CA . VAL A 1 120 ? 41.676 9.934 -28.808 1.00 47.19 120 VAL A CA 1
ATOM 867 C C . VAL A 1 120 ? 41.558 9.408 -30.236 1.00 47.19 120 VAL A C 1
ATOM 869 O O . VAL A 1 120 ? 40.471 9.049 -30.689 1.00 47.19 120 VAL A O 1
ATOM 872 N N . GLN A 1 121 ? 42.680 9.417 -30.961 1.00 51.38 121 GLN A N 1
ATOM 873 C CA . GLN A 1 121 ? 42.826 8.777 -32.270 1.00 51.38 121 GLN A CA 1
ATOM 874 C C . GLN A 1 121 ? 42.199 7.381 -32.243 1.00 51.38 121 GLN A C 1
ATOM 876 O O . GLN A 1 121 ? 42.417 6.623 -31.299 1.00 51.38 121 GLN A O 1
ATOM 881 N N . ALA A 1 122 ? 41.404 7.057 -33.265 1.00 52.94 122 ALA A N 1
ATOM 882 C CA . ALA A 1 122 ? 40.677 5.797 -33.310 1.00 52.94 122 ALA A CA 1
ATOM 883 C C . ALA A 1 122 ? 41.668 4.620 -33.154 1.00 52.94 122 ALA A C 1
ATOM 885 O O . ALA A 1 122 ? 42.553 4.472 -34.001 1.00 52.94 122 ALA A O 1
ATOM 886 N N . PRO A 1 123 ? 41.549 3.796 -32.095 1.00 58.22 123 PRO A N 1
ATOM 887 C CA . PRO A 1 123 ? 42.528 2.758 -31.790 1.00 58.22 123 PRO A CA 1
ATOM 888 C C . PRO A 1 123 ? 42.602 1.707 -32.912 1.00 58.22 123 PRO A C 1
ATOM 890 O O . PRO A 1 123 ? 41.638 1.565 -33.682 1.00 58.22 123 PRO A O 1
ATOM 893 N N . PRO A 1 124 ? 43.723 0.968 -33.031 1.00 63.41 124 PRO A N 1
ATOM 894 C CA . PRO A 1 124 ? 43.884 -0.106 -34.011 1.00 63.41 124 PRO A CA 1
ATOM 895 C C . PRO A 1 124 ? 42.767 -1.157 -33.889 1.00 63.41 124 PRO A C 1
ATOM 897 O O . PRO A 1 124 ? 42.209 -1.367 -32.812 1.00 63.41 124 PRO A O 1
ATOM 900 N N . LEU A 1 125 ? 42.419 -1.803 -35.010 1.00 61.62 125 LEU A N 1
ATOM 901 C CA . LEU A 1 125 ? 41.247 -2.687 -35.140 1.00 61.62 125 LEU A CA 1
ATOM 902 C C . LEU A 1 125 ? 41.175 -3.789 -34.066 1.00 61.62 125 LEU A C 1
ATOM 904 O O . LEU A 1 125 ? 40.083 -4.087 -33.588 1.00 61.62 125 LEU A O 1
ATOM 908 N N . GLU A 1 126 ? 42.319 -4.329 -33.636 1.00 65.81 126 GLU A N 1
ATOM 909 C CA . GLU A 1 126 ? 42.401 -5.382 -32.613 1.00 65.81 126 GLU A CA 1
ATOM 910 C C . GLU A 1 126 ? 41.992 -4.920 -31.202 1.00 65.81 126 GLU A C 1
ATOM 912 O O . GLU A 1 126 ? 41.446 -5.706 -30.434 1.00 65.81 126 GLU A O 1
ATOM 917 N N . GLN A 1 127 ? 42.177 -3.640 -30.855 1.00 70.25 127 GLN A N 1
ATOM 918 C CA . GLN A 1 127 ? 41.830 -3.105 -29.526 1.00 70.25 127 GLN A CA 1
ATOM 919 C C . GLN A 1 127 ? 40.356 -2.693 -29.396 1.00 70.25 127 GLN A C 1
ATOM 921 O O . GLN A 1 127 ? 39.877 -2.408 -28.298 1.00 70.25 127 GLN A O 1
ATOM 926 N N . ARG A 1 128 ? 39.602 -2.654 -30.498 1.00 65.31 128 ARG A N 1
ATOM 927 C CA . ARG A 1 128 ? 38.224 -2.133 -30.507 1.00 65.31 128 ARG A CA 1
ATOM 928 C C . ARG A 1 128 ? 37.189 -3.107 -29.995 1.00 65.31 128 ARG A C 1
ATOM 930 O O . ARG A 1 128 ? 36.264 -2.692 -29.307 1.00 65.31 128 ARG A O 1
ATOM 937 N N . SER A 1 129 ? 37.336 -4.386 -30.330 1.00 69.62 129 SER A N 1
ATOM 938 C CA . SER A 1 129 ? 36.479 -5.442 -29.790 1.00 69.62 129 SER A CA 1
ATOM 939 C C . SER A 1 129 ? 36.574 -5.459 -28.265 1.00 69.62 129 SER A C 1
ATOM 941 O O . SER A 1 129 ? 35.547 -5.520 -27.596 1.00 69.62 129 SER A O 1
ATOM 943 N N . TRP A 1 130 ? 37.790 -5.296 -27.734 1.00 69.62 130 TRP A N 1
ATOM 944 C CA . TRP A 1 130 ? 38.060 -5.172 -26.306 1.00 69.62 130 TRP A CA 1
ATOM 945 C C . TRP A 1 130 ? 37.408 -3.929 -25.682 1.00 69.62 130 TRP A C 1
ATOM 947 O O . TRP A 1 130 ? 36.722 -4.046 -24.671 1.00 69.62 130 TRP A O 1
ATOM 957 N N . LEU A 1 131 ? 37.546 -2.750 -26.300 1.00 70.50 131 LEU A N 1
ATOM 958 C CA . LEU A 1 131 ? 36.944 -1.504 -25.801 1.00 70.50 131 LEU A CA 1
ATOM 959 C C . LEU A 1 131 ? 35.407 -1.517 -25.830 1.00 70.50 131 LEU A C 1
ATOM 961 O O . LEU A 1 131 ? 34.776 -1.018 -24.902 1.00 70.50 131 LEU A O 1
ATOM 965 N N . LEU A 1 132 ? 34.793 -2.099 -26.864 1.00 70.38 132 LEU A N 1
ATOM 966 C CA . LEU A 1 132 ? 33.337 -2.272 -26.938 1.00 70.38 132 LEU A CA 1
ATOM 967 C C . LEU A 1 132 ? 32.836 -3.258 -25.881 1.00 70.38 132 LEU A C 1
ATOM 969 O O . LEU A 1 132 ? 31.798 -3.028 -25.265 1.00 70.38 132 LEU A O 1
ATOM 973 N N . TRP A 1 133 ? 33.592 -4.330 -25.641 1.00 72.94 133 TRP A N 1
ATOM 974 C CA . TRP A 1 133 ? 33.323 -5.249 -24.539 1.00 72.94 133 TRP A CA 1
ATOM 975 C C . TRP A 1 133 ? 33.411 -4.544 -23.188 1.00 72.94 133 TRP A C 1
ATOM 977 O O . TRP A 1 133 ? 32.522 -4.704 -22.355 1.00 72.94 133 TRP A O 1
ATOM 987 N N . GLN A 1 134 ? 34.442 -3.726 -22.983 1.00 76.69 134 GLN A N 1
ATOM 988 C CA . GLN A 1 134 ? 34.603 -2.934 -21.770 1.00 76.69 134 GLN A CA 1
ATOM 989 C C . GLN A 1 134 ? 33.428 -1.966 -21.572 1.00 76.69 134 GLN A C 1
ATOM 991 O O . GLN A 1 134 ? 32.882 -1.903 -20.474 1.00 76.69 134 GLN A O 1
ATOM 996 N N . ASP A 1 135 ? 33.002 -1.256 -22.617 1.00 73.25 135 ASP A N 1
ATOM 997 C CA . ASP A 1 135 ? 31.873 -0.320 -22.556 1.00 73.25 135 ASP A CA 1
ATOM 998 C C . ASP A 1 135 ? 30.546 -1.040 -22.262 1.00 73.25 135 ASP A C 1
ATOM 1000 O O . ASP A 1 135 ? 29.779 -0.610 -21.402 1.00 73.25 135 ASP A O 1
ATOM 1004 N N . ALA A 1 136 ? 30.305 -2.199 -22.885 1.00 75.81 136 ALA A N 1
ATOM 1005 C CA . ALA A 1 136 ? 29.125 -3.020 -22.619 1.00 75.81 136 ALA A CA 1
ATOM 1006 C C . ALA A 1 136 ? 29.108 -3.575 -21.184 1.00 75.81 136 ALA A C 1
ATOM 1008 O O . ALA A 1 136 ? 28.066 -3.551 -20.527 1.00 75.81 136 ALA A O 1
ATOM 1009 N N . VAL A 1 137 ? 30.252 -4.042 -20.673 1.00 82.56 137 VAL A N 1
ATOM 1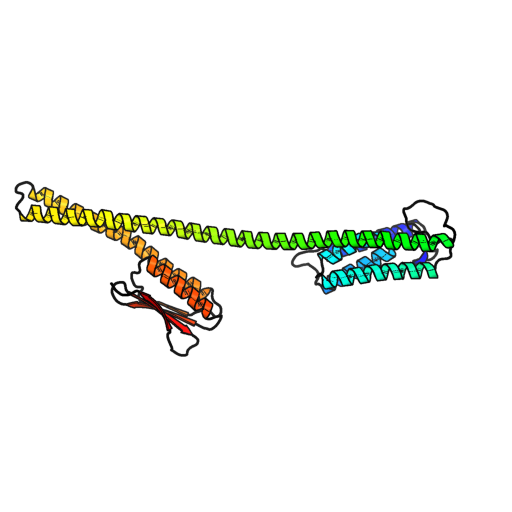010 C CA . VAL A 1 137 ? 30.376 -4.568 -19.303 1.00 82.56 137 VAL A CA 1
ATOM 1011 C C . VAL A 1 137 ? 30.208 -3.456 -18.274 1.00 82.56 137 VAL A C 1
ATOM 1013 O O . VAL A 1 137 ? 29.429 -3.604 -17.333 1.00 82.56 137 VAL A O 1
ATOM 1016 N N . VAL A 1 138 ? 30.899 -2.330 -18.452 1.00 82.88 138 VAL A N 1
ATOM 1017 C CA . VAL A 1 138 ? 30.821 -1.189 -17.533 1.00 82.88 138 VAL A CA 1
ATOM 1018 C C . VAL A 1 138 ? 29.424 -0.568 -17.580 1.00 82.88 138 VAL A C 1
ATOM 1020 O O . VAL A 1 138 ? 28.805 -0.370 -16.534 1.00 82.88 138 VAL A O 1
ATOM 1023 N N . GLY A 1 139 ? 28.886 -0.321 -18.774 1.00 81.06 139 GLY A N 1
ATOM 1024 C CA . GLY A 1 139 ? 27.538 0.208 -18.972 1.00 81.06 139 GLY A CA 1
ATOM 1025 C C . GLY A 1 139 ? 26.457 -0.719 -18.419 1.00 81.06 139 GLY A C 1
ATOM 1026 O O . GLY A 1 139 ? 25.571 -0.263 -17.697 1.00 81.06 139 GLY A O 1
ATOM 1027 N N . GLY A 1 140 ? 26.556 -2.025 -18.679 1.00 86.06 140 GLY A N 1
ATOM 1028 C CA . GLY A 1 140 ? 25.662 -3.038 -18.116 1.00 86.06 140 GLY A CA 1
ATOM 1029 C C . GLY A 1 140 ? 25.744 -3.111 -16.589 1.00 86.06 140 GLY A C 1
ATOM 1030 O O . GLY A 1 140 ? 24.713 -3.159 -15.919 1.00 86.06 140 GLY A O 1
ATOM 1031 N N . GLY A 1 141 ? 26.952 -3.027 -16.025 1.00 89.50 141 GLY A N 1
ATOM 1032 C CA . GLY A 1 141 ? 27.171 -2.951 -14.581 1.00 89.50 141 GLY A CA 1
ATOM 1033 C C . GLY A 1 141 ? 26.502 -1.728 -13.951 1.00 89.50 141 GLY A C 1
ATOM 1034 O O . GLY A 1 141 ? 25.787 -1.859 -12.956 1.00 89.50 141 GLY A O 1
ATOM 1035 N N . PHE A 1 142 ? 26.649 -0.546 -14.560 1.00 90.75 142 PHE A N 1
ATOM 1036 C CA . PHE A 1 142 ? 25.960 0.662 -14.101 1.00 90.75 142 PHE A CA 1
ATOM 1037 C C . PHE A 1 142 ? 24.437 0.564 -14.246 1.00 90.75 142 PHE A C 1
ATOM 1039 O O . PHE A 1 142 ? 23.729 1.016 -13.350 1.00 90.75 142 PHE A O 1
ATOM 1046 N N . GLN A 1 143 ? 23.916 -0.053 -15.311 1.00 90.69 143 GLN A N 1
ATOM 1047 C CA . GLN A 1 143 ? 22.474 -0.287 -15.456 1.00 90.69 143 GLN A CA 1
ATOM 1048 C C . GLN A 1 143 ? 21.935 -1.224 -14.371 1.00 90.69 143 GLN A C 1
ATOM 1050 O O . GLN A 1 143 ? 20.870 -0.964 -13.814 1.00 90.69 143 GLN A O 1
ATOM 1055 N N . LEU A 1 144 ? 22.668 -2.287 -14.027 1.00 93.75 144 LEU A N 1
ATOM 1056 C CA . LEU A 1 144 ? 22.289 -3.180 -12.932 1.00 93.75 144 LEU A CA 1
ATOM 1057 C C . LEU A 1 144 ? 22.299 -2.440 -11.588 1.00 93.75 144 LEU A C 1
ATOM 1059 O O . LEU A 1 144 ? 21.385 -2.611 -10.781 1.00 93.75 144 LEU A O 1
ATOM 1063 N N . LEU A 1 145 ? 23.296 -1.578 -11.367 1.00 95.81 145 LEU A N 1
ATOM 1064 C CA . LEU A 1 145 ? 23.378 -0.736 -10.177 1.00 95.81 145 LEU A CA 1
ATOM 1065 C C . LEU A 1 145 ? 22.181 0.220 -10.080 1.00 95.81 145 LEU A C 1
ATOM 1067 O O . LEU A 1 145 ? 21.519 0.262 -9.042 1.00 95.81 145 LEU A O 1
ATOM 1071 N N . THR A 1 146 ? 21.864 0.970 -11.142 1.00 95.06 146 THR A N 1
ATOM 1072 C CA . THR A 1 146 ? 20.739 1.918 -11.119 1.00 95.06 146 THR A CA 1
ATOM 1073 C C . THR A 1 146 ? 19.388 1.212 -11.039 1.00 95.06 146 THR A C 1
ATOM 1075 O O . THR A 1 146 ? 18.502 1.676 -10.318 1.00 95.06 146 THR A O 1
ATOM 1078 N N . PHE A 1 147 ? 19.243 0.047 -11.673 1.00 95.44 147 PHE A N 1
ATOM 1079 C CA . PHE A 1 147 ? 18.091 -0.834 -11.488 1.00 95.44 147 PHE A CA 1
ATOM 1080 C C . PHE A 1 147 ? 17.965 -1.307 -10.032 1.00 95.44 147 PHE A C 1
ATOM 1082 O O . PHE A 1 147 ? 16.870 -1.294 -9.468 1.00 95.44 147 PHE A O 1
ATOM 1089 N N . GLY A 1 148 ? 19.080 -1.668 -9.391 1.00 94.38 148 GLY A N 1
ATOM 1090 C CA . GLY A 1 148 ? 19.136 -2.029 -7.974 1.00 94.38 148 GLY A CA 1
ATOM 1091 C C . GLY A 1 148 ? 18.697 -0.884 -7.056 1.00 94.38 148 GLY A C 1
ATOM 1092 O O . GLY A 1 148 ? 17.882 -1.097 -6.157 1.00 94.38 148 GLY A O 1
ATOM 1093 N N . ILE A 1 149 ? 19.147 0.346 -7.330 1.00 95.69 149 ILE A N 1
ATOM 1094 C CA . ILE A 1 149 ? 18.690 1.560 -6.630 1.00 95.69 149 ILE A CA 1
ATOM 1095 C C . ILE A 1 149 ? 17.179 1.756 -6.828 1.00 95.69 149 ILE A C 1
ATOM 1097 O O . ILE A 1 149 ? 16.457 2.020 -5.864 1.00 95.69 149 ILE A O 1
ATOM 1101 N N . GLY A 1 150 ? 16.675 1.571 -8.050 1.00 93.38 150 GLY A N 1
ATOM 1102 C CA . GLY A 1 150 ? 15.241 1.619 -8.341 1.00 93.38 150 GLY A CA 1
ATOM 1103 C C . GLY A 1 150 ? 14.446 0.554 -7.575 1.00 93.38 150 GLY A C 1
ATOM 1104 O O . GLY A 1 150 ? 13.394 0.856 -7.009 1.00 93.38 150 GLY A O 1
ATOM 1105 N N . CYS A 1 151 ? 14.970 -0.671 -7.468 1.00 93.75 151 CYS A N 1
ATOM 1106 C CA . CYS A 1 151 ? 14.369 -1.749 -6.680 1.00 93.75 151 CYS A CA 1
ATOM 1107 C C . CYS A 1 151 ? 14.326 -1.404 -5.189 1.00 93.75 151 CYS A C 1
ATOM 1109 O O . CYS A 1 151 ? 13.300 -1.622 -4.541 1.00 93.75 151 CYS A O 1
ATOM 1111 N N . LEU A 1 152 ? 15.406 -0.830 -4.652 1.00 94.38 152 LEU A N 1
ATOM 1112 C CA . LEU A 1 152 ? 15.465 -0.364 -3.269 1.00 94.38 152 LEU A CA 1
ATOM 1113 C C . LEU A 1 152 ? 14.428 0.738 -3.019 1.00 94.38 152 LEU A C 1
ATOM 1115 O O . LEU A 1 152 ? 13.673 0.660 -2.052 1.00 94.38 152 LEU A O 1
ATOM 1119 N N . GLY A 1 153 ? 14.310 1.707 -3.931 1.00 92.19 153 GLY A N 1
ATOM 1120 C CA . GLY A 1 153 ? 13.281 2.746 -3.869 1.00 92.19 153 GLY A CA 1
ATOM 1121 C C . GLY A 1 153 ? 11.856 2.185 -3.961 1.00 92.19 153 GLY A C 1
ATOM 1122 O O . GLY A 1 153 ? 10.957 2.623 -3.240 1.00 92.19 153 GLY A O 1
ATOM 1123 N N . ALA A 1 154 ? 11.622 1.177 -4.805 1.00 90.81 154 ALA A N 1
ATOM 1124 C CA . ALA A 1 154 ? 10.333 0.496 -4.895 1.00 90.81 154 ALA A CA 1
ATOM 1125 C C . ALA A 1 154 ? 9.997 -0.276 -3.608 1.00 90.81 154 ALA A C 1
ATOM 1127 O O . ALA A 1 154 ? 8.855 -0.219 -3.145 1.00 90.81 154 ALA A O 1
ATOM 1128 N N . ALA A 1 155 ? 10.976 -0.957 -3.012 1.00 90.62 155 ALA A N 1
ATOM 1129 C CA . ALA A 1 155 ? 10.823 -1.662 -1.743 1.00 90.62 155 ALA A CA 1
ATOM 1130 C C . ALA A 1 155 ? 10.546 -0.692 -0.586 1.00 90.62 155 ALA A C 1
ATOM 1132 O O . ALA A 1 155 ? 9.637 -0.929 0.208 1.00 90.62 155 ALA A O 1
ATOM 1133 N N . GLU A 1 156 ? 11.261 0.429 -0.534 1.00 92.88 156 GLU A N 1
ATOM 1134 C CA . GLU A 1 156 ? 11.076 1.470 0.475 1.00 92.88 156 GLU A CA 1
ATOM 1135 C C . GLU A 1 156 ? 9.674 2.089 0.399 1.00 92.88 156 GLU A C 1
ATOM 1137 O O . GLU A 1 156 ? 9.000 2.226 1.418 1.00 92.88 156 GLU A O 1
ATOM 1142 N N . ARG A 1 157 ? 9.161 2.366 -0.809 1.00 90.00 157 ARG A N 1
ATOM 1143 C CA . ARG A 1 157 ? 7.775 2.840 -0.985 1.00 90.00 157 ARG A CA 1
ATOM 1144 C C . ARG A 1 157 ? 6.744 1.835 -0.468 1.00 90.00 157 ARG A C 1
ATOM 1146 O O . ARG A 1 157 ? 5.775 2.239 0.170 1.00 90.00 157 ARG A O 1
ATOM 1153 N N . ARG A 1 158 ? 6.962 0.533 -0.689 1.00 88.94 158 ARG A N 1
ATOM 1154 C CA . ARG A 1 158 ? 6.082 -0.523 -0.152 1.00 88.94 158 ARG A CA 1
ATOM 1155 C C . ARG A 1 158 ? 6.140 -0.582 1.376 1.00 88.94 158 ARG A C 1
ATOM 1157 O O . ARG A 1 158 ? 5.092 -0.663 2.007 1.00 88.94 158 ARG A O 1
ATOM 1164 N N . ARG A 1 159 ? 7.338 -0.490 1.966 1.00 90.06 159 ARG A N 1
ATOM 1165 C CA . ARG A 1 159 ? 7.526 -0.458 3.427 1.00 90.06 159 ARG A CA 1
ATOM 1166 C C . ARG A 1 159 ? 6.840 0.749 4.057 1.00 90.06 159 ARG A C 1
ATOM 1168 O O . ARG A 1 159 ? 6.131 0.589 5.042 1.00 90.06 159 ARG A O 1
ATOM 1175 N N . ARG A 1 160 ? 6.986 1.939 3.467 1.00 93.00 160 ARG A N 1
ATOM 1176 C CA . ARG A 1 160 ? 6.315 3.160 3.940 1.00 93.00 160 ARG A CA 1
ATOM 1177 C C . ARG A 1 160 ? 4.797 3.031 3.906 1.00 93.00 160 ARG A C 1
ATOM 1179 O O . ARG A 1 160 ? 4.163 3.296 4.918 1.00 93.00 160 ARG A O 1
ATOM 1186 N N . ALA A 1 161 ? 4.233 2.523 2.810 1.00 90.06 161 ALA A N 1
ATOM 1187 C CA . ALA A 1 161 ? 2.793 2.283 2.720 1.00 90.06 161 ALA A CA 1
ATOM 1188 C C . ALA A 1 161 ? 2.294 1.294 3.798 1.00 90.06 161 ALA A C 1
ATOM 1190 O O . ALA A 1 161 ? 1.247 1.506 4.406 1.00 90.06 161 ALA A O 1
ATOM 1191 N N . GLN A 1 162 ? 3.063 0.238 4.089 1.00 90.06 162 GLN A N 1
ATOM 1192 C CA . GLN A 1 162 ? 2.746 -0.712 5.165 1.00 90.06 162 GLN A CA 1
ATOM 1193 C C . GLN A 1 162 ? 2.846 -0.078 6.560 1.00 90.06 162 GLN A C 1
ATOM 1195 O O . GLN A 1 162 ? 1.989 -0.324 7.411 1.00 90.06 162 GLN A O 1
ATOM 1200 N N . LEU A 1 163 ? 3.865 0.751 6.799 1.00 93.50 163 LEU A N 1
ATOM 1201 C CA . LEU A 1 163 ? 4.030 1.487 8.053 1.00 93.50 163 LEU A CA 1
ATOM 1202 C C . LEU A 1 163 ? 2.885 2.478 8.274 1.00 93.50 163 LEU A C 1
ATOM 1204 O O . LEU A 1 163 ? 2.345 2.539 9.376 1.00 93.50 163 LEU A O 1
ATOM 1208 N N . GLU A 1 164 ? 2.480 3.215 7.242 1.00 93.69 164 GLU A N 1
ATOM 1209 C CA . GLU A 1 164 ? 1.347 4.143 7.301 1.00 93.69 164 GLU A CA 1
ATOM 1210 C C . GLU A 1 164 ? 0.033 3.413 7.605 1.00 93.69 164 GLU A C 1
ATOM 1212 O O . GLU A 1 164 ? -0.695 3.820 8.513 1.00 93.69 164 GLU A O 1
ATOM 1217 N N . ALA A 1 165 ? -0.230 2.286 6.934 1.00 89.88 165 ALA A N 1
ATOM 1218 C CA . ALA A 1 165 ? -1.406 1.457 7.200 1.00 89.88 165 ALA A CA 1
ATOM 1219 C C . ALA A 1 165 ? -1.413 0.904 8.638 1.00 89.88 165 ALA A C 1
ATOM 1221 O O . ALA A 1 165 ? -2.425 0.970 9.340 1.00 89.88 165 ALA A O 1
ATOM 1222 N N . THR A 1 166 ? -0.264 0.421 9.117 1.00 88.44 166 THR A N 1
ATOM 1223 C CA . THR A 1 166 ? -0.122 -0.094 10.487 1.00 88.44 166 THR A CA 1
ATOM 1224 C C . THR A 1 166 ? -0.301 1.024 11.513 1.00 88.44 166 THR A C 1
ATOM 1226 O O . THR A 1 166 ? -1.025 0.857 12.495 1.00 88.44 166 THR A O 1
ATOM 1229 N N . ARG A 1 167 ? 0.288 2.202 11.277 1.00 94.00 167 ARG A N 1
ATOM 1230 C CA . ARG A 1 167 ? 0.133 3.375 12.145 1.00 94.00 167 ARG A CA 1
ATOM 1231 C C . ARG A 1 167 ? -1.326 3.818 12.236 1.00 94.00 167 ARG A C 1
ATOM 1233 O O . ARG A 1 167 ? -1.787 4.103 13.339 1.00 94.00 167 ARG A O 1
ATOM 1240 N N . ALA A 1 168 ? -2.054 3.831 11.119 1.00 89.62 168 ALA A N 1
ATOM 1241 C CA . ALA A 1 168 ? -3.483 4.135 11.107 1.00 89.62 168 ALA A CA 1
ATOM 1242 C C . ALA A 1 168 ? -4.284 3.127 11.953 1.00 89.62 168 ALA A C 1
ATOM 1244 O O . ALA A 1 168 ? -5.092 3.531 12.790 1.00 89.62 168 ALA A O 1
ATOM 1245 N N . SER A 1 169 ? -3.997 1.827 11.815 1.00 90.00 169 SER A N 1
ATOM 1246 C CA . SER A 1 169 ? -4.652 0.777 12.611 1.00 90.00 169 SER A CA 1
ATOM 1247 C C . SER A 1 169 ? -4.378 0.907 14.117 1.00 90.00 169 SER A C 1
ATOM 1249 O O . SER A 1 169 ? -5.284 0.763 14.937 1.00 90.00 169 SER A O 1
ATOM 1251 N N . LEU A 1 170 ? -3.146 1.269 14.489 1.00 93.50 170 LEU A N 1
ATOM 1252 C CA . LEU A 1 170 ? -2.736 1.437 15.881 1.00 93.50 170 LEU A CA 1
ATOM 1253 C C . LEU A 1 170 ? -3.393 2.668 16.517 1.00 93.50 170 LEU A C 1
ATOM 1255 O O . LEU A 1 170 ? -3.809 2.614 17.675 1.00 93.50 170 LEU A O 1
ATOM 1259 N N . LEU A 1 171 ? -3.518 3.767 15.768 1.00 92.88 171 LEU A N 1
ATOM 1260 C CA . LEU A 1 171 ? -4.246 4.955 16.217 1.00 92.88 171 LEU A CA 1
ATOM 1261 C C . LEU A 1 171 ? -5.730 4.649 16.450 1.00 92.88 171 LEU A C 1
ATOM 1263 O O . LEU A 1 171 ? -6.255 5.016 17.501 1.00 92.88 171 LEU A O 1
ATOM 1267 N N . ALA A 1 172 ? -6.373 3.917 15.536 1.00 88.00 172 ALA A N 1
ATOM 1268 C CA . ALA A 1 172 ? -7.760 3.487 15.703 1.00 88.00 172 ALA A CA 1
ATOM 1269 C C . ALA A 1 172 ? -7.936 2.595 16.948 1.00 88.00 172 ALA A C 1
ATOM 1271 O O . ALA A 1 172 ? -8.812 2.844 17.774 1.00 88.00 172 ALA A O 1
ATOM 1272 N N . ALA A 1 173 ? -7.054 1.609 17.152 1.00 86.50 173 ALA A N 1
ATOM 1273 C CA . ALA A 1 173 ? -7.090 0.743 18.332 1.00 86.50 173 ALA A CA 1
ATOM 1274 C C . ALA A 1 173 ? -6.890 1.522 19.644 1.00 86.50 173 ALA A C 1
ATOM 1276 O O . ALA A 1 173 ? -7.590 1.272 20.625 1.00 86.50 173 ALA A O 1
ATOM 1277 N N . ARG A 1 174 ? -5.975 2.503 19.670 1.00 85.12 174 ARG A N 1
ATOM 1278 C CA . ARG A 1 174 ? -5.768 3.371 20.842 1.00 85.12 174 ARG A CA 1
ATOM 1279 C C . ARG A 1 174 ? -7.006 4.195 21.183 1.00 85.12 174 ARG A C 1
ATOM 1281 O O . ARG A 1 174 ? -7.329 4.310 22.360 1.00 85.12 174 ARG A O 1
ATOM 1288 N N . GLN A 1 175 ? -7.700 4.737 20.183 1.00 84.81 175 GLN A N 1
ATOM 1289 C CA . GLN A 1 175 ? -8.943 5.484 20.402 1.00 84.81 175 GLN A CA 1
ATOM 1290 C C . GLN A 1 175 ? -10.040 4.589 20.994 1.00 84.81 175 GLN A C 1
ATOM 1292 O O . GLN A 1 175 ? -10.694 4.982 21.959 1.00 84.81 175 GLN A O 1
ATOM 1297 N N . LEU A 1 176 ? -10.179 3.358 20.489 1.00 84.62 176 LEU A N 1
ATOM 1298 C CA . LEU A 1 176 ? -11.121 2.375 21.033 1.00 84.62 176 LEU A CA 1
ATOM 1299 C C . LEU A 1 176 ? -10.786 1.991 22.482 1.00 84.62 176 LEU A C 1
ATOM 1301 O O . LEU A 1 176 ? -11.675 1.950 23.331 1.00 84.62 176 LEU A O 1
ATOM 1305 N N . LEU A 1 177 ? -9.507 1.748 22.787 1.00 86.00 177 LEU A N 1
ATOM 1306 C CA . LEU A 1 177 ? -9.064 1.398 24.140 1.00 86.00 177 LEU A CA 1
ATOM 1307 C C . LEU A 1 177 ? -9.241 2.552 25.131 1.00 86.00 177 LEU A C 1
ATOM 1309 O O . LEU A 1 177 ? -9.678 2.311 26.253 1.00 86.00 177 LEU A O 1
ATOM 1313 N N . ALA A 1 178 ? -8.942 3.791 24.732 1.00 75.62 178 ALA A N 1
ATOM 1314 C CA . ALA A 1 178 ? -9.144 4.964 25.580 1.00 75.62 178 ALA A CA 1
ATOM 1315 C C . ALA A 1 178 ? -10.631 5.166 25.923 1.00 75.62 178 ALA A C 1
ATOM 1317 O O . ALA A 1 178 ? -10.966 5.395 27.085 1.00 75.62 178 ALA A O 1
ATOM 1318 N N . GLY A 1 179 ? -11.524 4.999 24.939 1.00 73.75 179 GLY A N 1
ATOM 1319 C CA . GLY A 1 179 ? -12.971 5.030 25.167 1.00 73.75 179 GLY A CA 1
ATOM 1320 C C . GLY A 1 179 ? -13.443 3.915 26.108 1.00 73.75 179 GLY A C 1
ATOM 1321 O O . GLY A 1 179 ? -14.177 4.172 27.061 1.00 73.75 179 GLY A O 1
ATOM 1322 N N . ALA A 1 180 ? -12.962 2.686 25.899 1.00 71.88 180 ALA A N 1
ATOM 1323 C CA . ALA A 1 180 ? -13.313 1.544 26.742 1.00 71.88 180 ALA A CA 1
ATOM 1324 C C . ALA A 1 180 ? -12.799 1.686 28.187 1.00 71.88 180 ALA A C 1
ATOM 1326 O O . ALA A 1 180 ? -13.511 1.334 29.127 1.00 71.88 180 ALA A O 1
ATOM 1327 N N . ALA A 1 181 ? -11.584 2.209 28.382 1.00 66.44 181 ALA A N 1
ATOM 1328 C CA . ALA A 1 181 ? -11.008 2.438 29.706 1.00 66.44 181 ALA A CA 1
ATOM 1329 C C . ALA A 1 181 ? -11.786 3.504 30.492 1.00 66.44 181 ALA A C 1
ATOM 1331 O O . ALA A 1 181 ? -12.128 3.274 31.650 1.00 66.44 181 ALA A O 1
ATOM 1332 N N . GLY A 1 182 ? -12.138 4.624 29.849 1.00 73.75 182 GLY A N 1
ATOM 1333 C CA . GLY A 1 182 ? -12.957 5.665 30.474 1.00 73.75 182 GLY A CA 1
ATOM 1334 C C . GLY A 1 182 ? -14.339 5.157 30.891 1.00 73.75 182 GLY A C 1
ATOM 1335 O O . GLY A 1 182 ? -14.808 5.477 31.981 1.00 73.75 182 GLY A O 1
ATOM 1336 N N . ASN A 1 183 ? -14.970 4.318 30.063 1.00 67.38 183 ASN A N 1
ATOM 1337 C CA . ASN A 1 183 ? -16.264 3.727 30.400 1.00 67.38 183 ASN A CA 1
ATOM 1338 C C . ASN A 1 183 ? -16.164 2.741 31.574 1.00 67.38 183 ASN A C 1
ATOM 1340 O O . ASN A 1 183 ? -16.976 2.794 32.492 1.00 67.38 183 ASN A O 1
ATOM 1344 N N . ARG A 1 184 ? -15.136 1.879 31.592 1.00 66.25 184 ARG A N 1
ATOM 1345 C CA . ARG A 1 184 ? -14.913 0.933 32.701 1.00 66.25 184 ARG A CA 1
ATOM 1346 C C . ARG A 1 184 ? -14.747 1.635 34.042 1.00 66.25 184 ARG A C 1
ATOM 1348 O O . ARG A 1 184 ? -15.309 1.170 35.026 1.00 66.25 184 ARG A O 1
ATOM 1355 N N . GLU A 1 185 ? -14.012 2.742 34.077 1.00 68.75 185 GLU A N 1
ATOM 1356 C CA . GLU A 1 185 ? -13.804 3.477 35.326 1.00 68.75 185 GLU A CA 1
ATOM 1357 C C . GLU A 1 185 ? -15.099 4.126 35.822 1.00 68.75 185 GLU A C 1
ATOM 1359 O O . GLU A 1 185 ? -15.428 4.014 36.999 1.00 68.75 185 GLU A O 1
ATOM 1364 N N . ARG A 1 186 ? -15.902 4.716 34.927 1.00 73.81 186 ARG A N 1
ATOM 1365 C CA . ARG A 1 186 ? -17.220 5.269 35.292 1.00 73.81 186 ARG A CA 1
ATOM 1366 C C . ARG A 1 186 ? -18.155 4.202 35.859 1.00 73.81 186 ARG A C 1
ATOM 1368 O O . ARG A 1 186 ? -18.788 4.426 36.887 1.00 73.81 186 ARG A O 1
ATOM 1375 N N . VAL A 1 187 ? -18.194 3.025 35.233 1.00 71.56 187 VAL A N 1
ATOM 1376 C CA . VAL A 1 187 ? -18.981 1.872 35.700 1.00 71.56 187 VAL A CA 1
ATOM 1377 C C . VAL A 1 187 ? -18.500 1.382 37.062 1.00 71.56 187 VAL A C 1
ATOM 1379 O O . VAL A 1 187 ? -19.313 1.089 37.942 1.00 71.56 187 VAL A O 1
ATOM 1382 N N . ARG A 1 188 ? -17.181 1.302 37.252 1.00 74.56 188 ARG A N 1
ATOM 1383 C CA . ARG A 1 188 ? -16.580 0.908 38.525 1.00 74.56 188 ARG A CA 1
ATOM 1384 C C . ARG A 1 188 ? -16.956 1.886 39.635 1.00 74.56 188 ARG A C 1
ATOM 1386 O O . ARG A 1 188 ? -17.467 1.445 40.660 1.00 74.56 188 ARG A O 1
ATOM 1393 N N . VAL A 1 189 ? -16.778 3.187 39.404 1.00 67.38 189 VAL A N 1
ATOM 1394 C CA . VAL A 1 189 ? -17.149 4.244 40.356 1.00 67.38 189 VAL A CA 1
ATOM 1395 C C . VAL A 1 189 ? -18.644 4.180 40.676 1.00 67.38 189 VAL A C 1
ATOM 1397 O O . VAL A 1 189 ? -19.016 4.236 41.842 1.00 67.38 189 VAL A O 1
ATOM 1400 N N . ALA A 1 190 ? -19.515 3.977 39.685 1.00 68.12 190 ALA A N 1
ATOM 1401 C CA . ALA A 1 190 ? -20.953 3.846 39.921 1.00 68.12 190 ALA A CA 1
ATOM 1402 C C . ALA A 1 190 ? -21.317 2.629 40.798 1.00 68.12 190 ALA A C 1
ATOM 1404 O O . ALA A 1 190 ? -22.202 2.744 41.646 1.00 68.12 190 ALA A O 1
ATOM 1405 N N . ARG A 1 191 ? -20.640 1.480 40.635 1.00 70.56 191 ARG A N 1
ATOM 1406 C CA . ARG A 1 191 ? -20.830 0.302 41.508 1.00 70.56 191 ARG A CA 1
ATOM 1407 C C . ARG A 1 191 ? -20.285 0.529 42.910 1.00 70.56 191 ARG A C 1
ATOM 1409 O O . ARG A 1 191 ? -21.013 0.283 43.862 1.00 70.56 191 ARG A O 1
ATOM 1416 N N . GLU A 1 192 ? -19.062 1.043 43.041 1.00 67.88 192 GLU A N 1
ATOM 1417 C CA . GLU A 1 192 ? -18.467 1.352 44.350 1.00 67.88 192 GLU A CA 1
ATOM 1418 C C . GLU A 1 192 ? -19.334 2.359 45.126 1.00 67.88 192 GLU A C 1
ATOM 1420 O O . GLU A 1 192 ? -19.587 2.173 46.317 1.00 67.88 192 GLU A O 1
ATOM 1425 N N . LEU A 1 193 ? -19.877 3.373 44.442 1.00 70.50 193 LEU A N 1
ATOM 1426 C CA . LEU A 1 193 ? -20.835 4.308 45.030 1.00 70.50 193 LEU A CA 1
ATOM 1427 C C . LEU A 1 193 ? -22.149 3.619 45.419 1.00 70.50 193 LEU A C 1
ATOM 1429 O O . LEU A 1 193 ? -22.653 3.866 46.511 1.00 70.50 193 LEU A O 1
ATOM 1433 N N . HIS A 1 194 ? -22.717 2.759 44.570 1.00 69.31 194 HIS A N 1
ATOM 1434 C CA . HIS A 1 194 ? -23.978 2.069 44.862 1.00 69.31 194 HIS A CA 1
ATOM 1435 C C . HIS A 1 194 ? -23.860 1.108 46.050 1.00 69.31 194 HIS A C 1
ATOM 1437 O O . HIS A 1 194 ? -24.699 1.140 46.953 1.00 69.31 194 HIS A O 1
ATOM 1443 N N . ASP A 1 195 ? -22.807 0.296 46.067 1.00 71.81 195 ASP A N 1
ATOM 1444 C CA . ASP A 1 195 ? -22.586 -0.711 47.097 1.00 71.81 195 ASP A CA 1
ATOM 1445 C C . ASP A 1 195 ? -22.180 -0.056 48.421 1.00 71.81 195 ASP A C 1
ATOM 1447 O O . ASP A 1 195 ? -22.677 -0.453 49.470 1.00 71.81 195 ASP A O 1
ATOM 1451 N N . GLY A 1 196 ? -21.359 1.000 48.397 1.00 62.38 196 GLY A N 1
ATOM 1452 C CA . GLY A 1 196 ? -20.998 1.744 49.605 1.00 62.38 196 GLY A CA 1
ATOM 1453 C C . GLY A 1 196 ? -22.164 2.566 50.160 1.00 62.38 196 GLY A C 1
ATOM 1454 O O . GLY A 1 196 ? -22.604 2.374 51.294 1.00 62.38 196 GLY A O 1
ATOM 1455 N N . ILE A 1 197 ? -22.710 3.486 49.361 1.00 67.38 197 ILE A N 1
ATOM 1456 C CA . ILE A 1 197 ? -23.706 4.461 49.833 1.00 67.38 197 ILE A CA 1
ATOM 1457 C C . ILE A 1 197 ? -25.069 3.797 50.059 1.00 67.38 197 ILE A C 1
ATOM 1459 O O . ILE A 1 197 ? -25.751 4.104 51.038 1.00 67.38 197 ILE A O 1
ATOM 1463 N N . GLY A 1 198 ? -25.464 2.856 49.197 1.00 67.88 198 GLY A N 1
ATOM 1464 C CA . GLY A 1 198 ? -26.746 2.162 49.303 1.00 67.88 198 GLY A CA 1
ATOM 1465 C C . GLY A 1 198 ? -26.860 1.308 50.566 1.00 67.88 198 GLY A C 1
ATOM 1466 O O . GLY A 1 198 ? -27.899 1.341 51.232 1.00 67.88 198 GLY A O 1
ATOM 1467 N N . HIS A 1 199 ? -25.795 0.591 50.936 1.00 68.94 199 HIS A N 1
ATOM 1468 C CA . HIS A 1 199 ? -25.776 -0.240 52.143 1.00 68.94 199 HIS A CA 1
ATOM 1469 C C . HIS A 1 199 ? -25.787 0.619 53.413 1.00 68.94 199 HIS A C 1
ATOM 1471 O O . HIS A 1 199 ? -26.588 0.368 54.316 1.00 68.94 199 HIS A O 1
ATOM 1477 N N . HIS A 1 200 ? -24.967 1.676 53.461 1.00 66.88 200 HIS A N 1
ATOM 1478 C CA . HIS A 1 200 ? -24.906 2.578 54.613 1.00 66.88 200 HIS A CA 1
ATOM 1479 C C . HIS A 1 200 ? -26.209 3.358 54.822 1.00 66.88 200 HIS A C 1
ATOM 1481 O O . HIS A 1 200 ? -26.696 3.426 55.949 1.00 66.88 200 HIS A O 1
ATOM 1487 N N . LEU A 1 201 ? -26.828 3.881 53.757 1.00 74.38 201 LEU A N 1
ATOM 1488 C CA . LEU A 1 201 ? -28.123 4.560 53.865 1.00 74.38 201 LEU A CA 1
ATOM 1489 C C . LEU A 1 201 ? -29.254 3.596 54.243 1.00 74.38 201 LEU A C 1
ATOM 1491 O O . LEU A 1 201 ? -30.133 3.973 55.013 1.00 74.38 201 LEU A O 1
ATOM 1495 N N . SER A 1 202 ? -29.238 2.352 53.750 1.00 74.75 202 SER A N 1
ATOM 1496 C CA . SER A 1 202 ? -30.249 1.350 54.124 1.00 74.75 202 SER A CA 1
ATOM 1497 C C . SER A 1 202 ? -30.131 0.951 55.598 1.00 74.75 202 SER A C 1
ATOM 1499 O O . SER A 1 202 ? -31.140 0.905 56.302 1.00 74.75 202 SER A O 1
ATOM 1501 N N . ALA A 1 203 ? -28.905 0.737 56.087 1.00 73.00 203 ALA A N 1
ATOM 1502 C CA . ALA A 1 203 ? -28.639 0.461 57.496 1.00 73.00 203 ALA A CA 1
ATOM 1503 C C . ALA A 1 203 ? -29.023 1.647 58.399 1.00 73.00 203 ALA A C 1
ATOM 1505 O O . ALA A 1 203 ? -29.671 1.449 59.427 1.00 73.00 203 ALA A O 1
ATOM 1506 N N . LEU A 1 204 ? -28.698 2.879 57.991 1.00 76.94 204 LEU A N 1
ATOM 1507 C CA . LEU A 1 204 ? -29.081 4.102 58.701 1.00 76.94 204 LEU A CA 1
ATOM 1508 C C . LEU A 1 204 ? -30.605 4.256 58.784 1.00 76.94 204 LEU A C 1
ATOM 1510 O O . LEU A 1 204 ? -31.148 4.545 59.847 1.00 76.94 204 LEU A O 1
ATOM 1514 N N . ASN A 1 205 ? -31.313 4.023 57.678 1.00 78.88 205 ASN A N 1
ATOM 1515 C CA . ASN A 1 205 ? -32.770 4.126 57.624 1.00 78.88 205 ASN A CA 1
ATOM 1516 C C . ASN A 1 205 ? -33.445 3.091 58.549 1.00 78.88 205 ASN A C 1
ATOM 1518 O O . ASN A 1 205 ? -34.423 3.420 59.220 1.00 78.88 205 ASN A O 1
ATOM 1522 N N . LEU A 1 206 ? -32.885 1.876 58.646 1.00 76.81 206 LEU A N 1
ATOM 1523 C CA . LEU A 1 206 ? -33.339 0.831 59.572 1.00 76.81 206 LEU A CA 1
ATOM 1524 C C . LEU A 1 206 ? -33.066 1.198 61.041 1.00 76.81 206 LEU A C 1
ATOM 1526 O O . LEU A 1 206 ? -33.929 1.004 61.896 1.00 76.81 206 LEU A O 1
ATOM 1530 N N . GLN A 1 207 ? -31.890 1.759 61.345 1.00 71.44 207 GLN A N 1
ATOM 1531 C CA . GLN A 1 207 ? -31.555 2.237 62.693 1.00 71.44 207 GLN A CA 1
ATOM 1532 C C . GLN A 1 207 ? -32.481 3.374 63.140 1.00 71.44 207 GLN A C 1
ATOM 1534 O O . GLN A 1 207 ? -32.984 3.348 64.263 1.00 71.44 207 GLN A O 1
ATOM 1539 N N . LEU A 1 208 ? -32.761 4.332 62.253 1.00 81.88 208 LEU A N 1
ATOM 1540 C CA . LEU A 1 208 ? -33.707 5.421 62.509 1.00 81.88 208 LEU A CA 1
ATOM 1541 C C . LEU A 1 208 ? -35.130 4.888 62.733 1.00 81.88 208 LEU A C 1
ATOM 1543 O O . LEU A 1 208 ? -35.817 5.342 63.644 1.00 81.88 208 LEU A O 1
ATOM 1547 N N . GLU A 1 209 ? -35.559 3.881 61.968 1.00 81.75 209 GLU A N 1
ATOM 1548 C CA . GLU A 1 209 ? -36.866 3.243 62.161 1.00 81.75 209 GLU A CA 1
ATOM 1549 C C . GLU A 1 209 ? -36.975 2.515 63.510 1.00 81.75 209 GLU A C 1
ATOM 1551 O O . GLU A 1 209 ? -37.995 2.617 64.193 1.00 81.75 209 GLU A O 1
ATOM 1556 N N . LEU A 1 210 ? -35.923 1.806 63.929 1.00 78.38 210 LEU A N 1
ATOM 1557 C CA . LEU A 1 210 ? -35.878 1.125 65.226 1.00 78.38 210 LEU A CA 1
ATOM 1558 C C . LEU A 1 210 ? -35.918 2.107 66.403 1.00 78.38 210 LEU A C 1
ATOM 1560 O O . LEU A 1 210 ? -36.589 1.834 67.398 1.00 78.38 210 LEU A O 1
ATOM 1564 N N . LEU A 1 211 ? -35.223 3.242 66.292 1.00 77.50 211 LEU A N 1
ATOM 1565 C CA . LEU A 1 211 ? -35.237 4.298 67.307 1.00 77.50 211 LEU A CA 1
ATOM 1566 C C . LEU A 1 211 ? -36.625 4.944 67.430 1.00 77.50 211 LEU A C 1
ATOM 1568 O O . LEU A 1 211 ? -37.108 5.122 68.544 1.00 77.50 211 LEU A O 1
ATOM 1572 N N . LEU A 1 212 ? -37.304 5.192 66.305 1.00 81.06 212 LEU A N 1
ATOM 1573 C CA . LEU A 1 212 ? -38.685 5.688 66.290 1.00 81.06 212 LEU A CA 1
ATOM 1574 C C . LEU A 1 212 ? -39.670 4.686 66.919 1.00 81.06 212 LEU A C 1
ATOM 1576 O O . LEU A 1 212 ? -40.541 5.073 67.693 1.00 81.06 212 LEU A O 1
ATOM 1580 N N . ARG A 1 213 ? -39.518 3.381 66.650 1.00 80.12 213 ARG A N 1
ATOM 1581 C CA . ARG A 1 213 ? -40.380 2.331 67.234 1.00 80.12 213 ARG A CA 1
ATOM 1582 C C . ARG A 1 213 ? -40.193 2.148 68.744 1.00 80.12 213 ARG A C 1
ATOM 1584 O O . ARG A 1 213 ? -41.117 1.683 69.404 1.00 80.12 213 ARG A O 1
ATOM 1591 N N . ARG A 1 214 ? -39.016 2.475 69.290 1.00 80.81 214 ARG A N 1
ATOM 1592 C CA . ARG A 1 214 ? -38.723 2.375 70.733 1.00 80.81 214 ARG A CA 1
ATOM 1593 C C . ARG A 1 214 ? -39.222 3.574 71.551 1.00 80.81 214 ARG A C 1
ATOM 1595 O O . ARG A 1 214 ? -39.190 3.490 72.773 1.00 80.81 214 ARG A O 1
ATOM 1602 N N . GLY A 1 215 ? -39.721 4.626 70.896 1.00 68.31 215 GLY A N 1
ATOM 1603 C CA . GLY A 1 215 ? -40.241 5.837 71.531 1.00 68.31 215 GLY A CA 1
ATOM 1604 C C . GLY A 1 215 ? -39.119 6.778 71.969 1.00 68.31 215 GLY A C 1
ATOM 1605 O O . GLY A 1 215 ? -38.521 6.588 73.023 1.00 68.31 215 GLY A O 1
ATOM 1606 N N . ALA A 1 216 ? -38.839 7.808 71.164 1.00 68.06 216 ALA A N 1
ATOM 1607 C CA . ALA A 1 216 ? -37.706 8.715 71.382 1.00 68.06 216 ALA A CA 1
ATOM 1608 C C . ALA A 1 216 ? -38.065 10.022 72.126 1.00 68.06 216 ALA A C 1
ATOM 1610 O O . ALA A 1 216 ? -37.207 10.889 72.296 1.00 68.06 216 ALA A O 1
ATOM 1611 N N . GLY A 1 217 ? -39.314 10.185 72.579 1.00 75.75 217 GLY A N 1
ATOM 1612 C CA . GLY A 1 217 ? -39.753 11.357 73.348 1.00 75.75 217 GLY A CA 1
ATOM 1613 C C . GLY A 1 217 ? -39.598 12.668 72.567 1.00 75.75 217 GLY A C 1
ATOM 1614 O O . GLY A 1 217 ? -40.167 12.821 71.492 1.00 75.75 217 GLY A O 1
ATOM 1615 N N . GLU A 1 218 ? -38.815 13.620 73.080 1.00 72.88 218 GLU A N 1
ATOM 1616 C CA . GLU A 1 218 ? -38.549 14.905 72.404 1.00 72.88 218 GLU A CA 1
ATOM 1617 C C . GLU A 1 218 ? -37.724 14.762 71.109 1.00 72.88 218 GLU A C 1
ATOM 1619 O O . GLU A 1 218 ? -37.778 15.629 70.236 1.00 72.88 218 GLU A O 1
ATOM 1624 N N . ALA A 1 219 ? -36.996 13.652 70.933 1.00 70.94 219 ALA A N 1
ATOM 1625 C CA . ALA A 1 219 ? -36.161 13.417 69.753 1.00 70.94 219 ALA A CA 1
ATOM 1626 C C . ALA A 1 219 ? -36.935 12.825 68.555 1.00 70.94 219 ALA A C 1
ATOM 1628 O O . ALA A 1 219 ? -36.373 12.651 67.474 1.00 70.94 219 ALA A O 1
ATOM 1629 N N . ASP A 1 220 ? -38.230 12.550 68.710 1.00 77.00 220 ASP A N 1
ATOM 1630 C CA . ASP A 1 220 ? -39.055 11.878 67.702 1.00 77.00 220 ASP A CA 1
ATOM 1631 C C . ASP A 1 220 ? -39.197 12.704 66.407 1.00 77.00 220 ASP A C 1
ATOM 1633 O O . ASP A 1 220 ? -39.086 12.176 65.299 1.00 77.00 220 ASP A O 1
ATOM 1637 N N . ALA A 1 221 ? -39.375 14.024 66.530 1.00 72.81 221 ALA A N 1
ATOM 1638 C CA . ALA A 1 221 ? -39.445 14.942 65.391 1.00 72.81 221 ALA A CA 1
ATOM 1639 C C . ALA A 1 221 ? -38.117 15.038 64.598 1.00 72.81 221 ALA A C 1
ATOM 1641 O O . ALA A 1 221 ? -38.149 14.831 63.378 1.00 72.81 221 ALA A O 1
ATOM 1642 N N . PRO A 1 222 ? -36.945 15.283 65.224 1.00 69.56 222 PRO A N 1
ATOM 1643 C CA . PRO A 1 222 ? -35.668 15.286 64.507 1.00 69.56 222 PRO A CA 1
ATOM 1644 C C . PRO A 1 222 ? -35.279 13.912 63.933 1.00 69.56 222 PRO A C 1
ATOM 1646 O O . PRO A 1 222 ? -34.695 13.859 62.850 1.00 69.56 222 PRO A O 1
ATOM 1649 N N . LEU A 1 223 ? -35.655 12.795 64.571 1.00 78.88 223 LEU A N 1
ATOM 1650 C CA . LEU A 1 223 ? -35.434 11.452 64.015 1.00 78.88 223 LEU A CA 1
ATOM 1651 C C . LEU A 1 223 ? -36.258 11.182 62.750 1.00 78.88 223 LEU A C 1
ATOM 1653 O O . LEU A 1 223 ? -35.732 10.610 61.792 1.00 78.88 223 LEU A O 1
ATOM 1657 N N . ARG A 1 224 ? -37.524 11.619 62.703 1.00 77.19 224 ARG A N 1
ATOM 1658 C CA . ARG A 1 224 ? -38.337 11.528 61.477 1.00 77.19 224 ARG A CA 1
ATOM 1659 C C . ARG A 1 224 ? -37.746 12.369 60.352 1.00 77.19 224 ARG A C 1
ATOM 1661 O O . ARG A 1 224 ? -37.670 11.886 59.225 1.00 77.19 224 ARG A O 1
ATOM 1668 N N . ALA A 1 225 ? -37.270 13.578 60.657 1.00 68.38 225 ALA A N 1
ATOM 1669 C CA . ALA A 1 225 ? -36.600 14.433 59.678 1.00 68.38 225 ALA A CA 1
ATOM 1670 C C . ALA A 1 225 ? -35.320 13.776 59.125 1.00 68.38 225 ALA A C 1
ATOM 1672 O O . ALA A 1 225 ? -35.118 13.747 57.911 1.00 68.38 225 ALA A O 1
ATOM 1673 N N . ALA A 1 226 ? -34.500 13.168 59.989 1.00 71.50 226 ALA A N 1
ATOM 1674 C CA . ALA A 1 226 ? -33.314 12.415 59.577 1.00 71.50 226 ALA A CA 1
ATOM 1675 C C . ALA A 1 226 ? -33.668 11.188 58.714 1.00 71.50 226 ALA A C 1
ATOM 1677 O O . ALA A 1 226 ? -32.994 10.915 57.720 1.00 71.50 226 ALA A O 1
ATOM 1678 N N . GLN A 1 227 ? -34.754 10.476 59.039 1.00 77.81 227 GLN A N 1
ATOM 1679 C CA . GLN A 1 227 ? -35.237 9.339 58.248 1.00 77.81 227 GLN A CA 1
ATOM 1680 C C . GLN A 1 227 ? -35.708 9.781 56.856 1.00 77.81 227 GLN A C 1
ATOM 1682 O O . GLN A 1 227 ? -35.410 9.129 55.853 1.00 77.81 227 GLN A O 1
ATOM 1687 N N . GLN A 1 228 ? -36.411 10.911 56.776 1.00 73.75 228 GLN A N 1
ATOM 1688 C CA . GLN A 1 228 ? -36.838 11.503 55.510 1.00 73.75 228 GLN A CA 1
ATOM 1689 C C . GLN A 1 228 ? -35.642 11.941 54.661 1.00 73.75 228 GLN A C 1
ATOM 1691 O O . GLN A 1 228 ? -35.592 11.604 53.480 1.00 73.75 228 GLN A O 1
ATOM 1696 N N . ALA A 1 229 ? -34.648 12.599 55.261 1.00 66.12 229 ALA A N 1
ATOM 1697 C CA . ALA A 1 229 ? -33.420 12.995 54.575 1.00 66.12 229 ALA A CA 1
ATOM 1698 C C . ALA A 1 229 ? -32.632 11.782 54.045 1.00 66.12 229 ALA A C 1
ATOM 1700 O O . ALA A 1 229 ? -32.186 11.790 52.898 1.00 66.12 229 ALA A O 1
ATOM 1701 N N . ALA A 1 230 ? -32.520 10.703 54.830 1.00 72.94 230 ALA A N 1
ATOM 1702 C CA . ALA A 1 230 ? -31.876 9.462 54.396 1.00 72.94 230 ALA A CA 1
ATOM 1703 C C . ALA A 1 230 ? -32.622 8.793 53.225 1.00 72.94 230 ALA A C 1
ATOM 1705 O O . ALA A 1 230 ? -31.996 8.320 52.275 1.00 72.94 230 ALA A O 1
ATOM 1706 N N . ARG A 1 231 ? -33.964 8.790 53.246 1.00 76.56 231 ARG A N 1
ATOM 1707 C CA . ARG A 1 231 ? -34.794 8.278 52.138 1.00 76.56 231 ARG A CA 1
ATOM 1708 C C . ARG A 1 231 ? -34.663 9.129 50.875 1.00 76.56 231 ARG A C 1
ATOM 1710 O O . ARG A 1 231 ? -34.584 8.564 49.785 1.00 76.56 231 ARG A O 1
ATOM 1717 N N . GLN A 1 232 ? -34.605 10.452 51.021 1.00 73.62 232 GLN A N 1
ATOM 1718 C CA . GLN A 1 232 ? -34.424 11.393 49.916 1.00 73.62 232 GLN A CA 1
ATOM 1719 C C . GLN A 1 232 ? -33.062 11.189 49.236 1.00 73.62 232 GLN A C 1
ATOM 1721 O O . GLN A 1 232 ? -33.010 10.993 48.025 1.00 73.62 232 GLN A O 1
ATOM 1726 N N . MET A 1 233 ? -31.976 11.105 50.013 1.00 72.06 233 MET A N 1
ATOM 1727 C CA . MET A 1 233 ? -30.637 10.806 49.487 1.00 72.06 233 MET A CA 1
ATOM 1728 C C . MET A 1 233 ? -30.578 9.448 48.776 1.00 72.06 233 MET A C 1
ATOM 1730 O O . MET A 1 233 ? -29.983 9.331 47.706 1.00 72.06 233 MET A O 1
ATOM 1734 N N . LEU A 1 234 ? -31.231 8.415 49.322 1.00 72.75 234 LEU A N 1
ATOM 1735 C CA . LEU A 1 234 ? -31.293 7.098 48.679 1.00 72.75 234 LEU A CA 1
ATOM 1736 C C . LEU A 1 234 ? -32.038 7.157 47.332 1.00 72.75 234 LEU A C 1
ATOM 1738 O O . LEU A 1 234 ? -31.649 6.479 46.378 1.00 72.75 234 LEU A O 1
ATOM 1742 N N . ALA A 1 235 ? -33.105 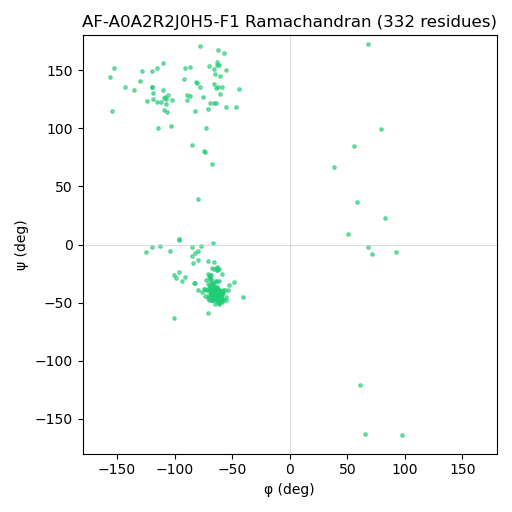7.957 47.247 1.00 72.69 235 ALA A N 1
ATOM 1743 C CA . ALA A 1 235 ? -33.840 8.181 46.008 1.00 72.69 235 ALA A CA 1
ATOM 1744 C C . ALA A 1 235 ? -32.979 8.925 44.979 1.00 72.69 235 ALA A C 1
ATOM 1746 O O . ALA A 1 235 ? -32.857 8.445 43.854 1.00 72.69 235 ALA A O 1
ATOM 1747 N N . GLU A 1 236 ? -32.314 10.011 45.379 1.00 68.44 236 GLU A N 1
ATOM 1748 C CA . GLU A 1 236 ? -31.438 10.814 44.517 1.00 68.44 236 GLU A CA 1
ATOM 1749 C C . GLU A 1 236 ? -30.287 9.987 43.930 1.00 68.44 236 GLU A C 1
ATOM 1751 O O . GLU A 1 236 ? -30.099 9.981 42.709 1.00 68.44 236 GLU A O 1
ATOM 1756 N N . VAL A 1 237 ? -29.601 9.191 44.760 1.00 68.88 237 VAL A N 1
ATOM 1757 C CA . VAL A 1 237 ? -28.544 8.259 44.323 1.00 68.88 237 VAL A CA 1
ATOM 1758 C C . VAL A 1 237 ? -29.087 7.227 43.329 1.00 68.88 237 VAL A C 1
ATOM 1760 O O . VAL A 1 237 ? -28.456 6.964 42.304 1.00 68.88 237 VAL A O 1
ATOM 1763 N N . ARG A 1 238 ? -30.280 6.666 43.571 1.00 67.00 238 ARG A N 1
ATOM 1764 C CA . ARG A 1 238 ? -30.923 5.718 42.641 1.00 67.00 238 ARG A CA 1
ATOM 1765 C C . ARG A 1 238 ? -31.282 6.365 41.303 1.00 67.00 238 ARG A C 1
ATOM 1767 O O . ARG A 1 238 ? -31.119 5.718 40.271 1.00 67.00 238 ARG A O 1
ATOM 1774 N N . THR A 1 239 ? -31.731 7.620 41.288 1.00 64.06 239 THR A N 1
ATOM 1775 C CA . THR A 1 239 ? -31.982 8.363 40.040 1.00 64.06 239 THR A CA 1
ATOM 1776 C C . THR A 1 239 ? -30.704 8.648 39.266 1.00 64.06 239 THR A C 1
ATOM 1778 O O . THR A 1 239 ? -30.681 8.392 38.065 1.00 64.06 239 THR A O 1
ATOM 1781 N N . LEU A 1 240 ? -29.640 9.114 39.927 1.00 60.47 240 LEU A N 1
ATOM 1782 C CA . LEU A 1 240 ? -28.358 9.408 39.276 1.00 60.47 240 LEU A CA 1
ATOM 1783 C C . LEU A 1 240 ? -27.743 8.145 38.650 1.00 60.47 240 LEU A C 1
ATOM 1785 O O . LEU A 1 240 ? -27.370 8.149 37.479 1.00 60.47 240 LEU A O 1
ATOM 1789 N N . VAL A 1 241 ? -27.743 7.023 39.377 1.00 60.59 241 VAL A N 1
ATOM 1790 C CA . VAL A 1 241 ? -27.269 5.724 38.861 1.00 60.59 241 VAL A CA 1
ATOM 1791 C C . VAL A 1 241 ? -28.206 5.161 37.781 1.00 60.59 241 VAL A C 1
ATOM 1793 O O . VAL A 1 241 ? -27.760 4.549 36.810 1.00 60.59 241 VAL A O 1
ATOM 1796 N N . GLY A 1 242 ? -29.518 5.375 37.911 1.00 58.50 242 GLY A N 1
ATOM 1797 C CA . GLY A 1 242 ? -30.511 4.960 36.920 1.00 58.50 242 GLY A CA 1
ATOM 1798 C C . GLY A 1 242 ? -30.448 5.751 35.606 1.00 58.50 242 GLY A C 1
ATOM 1799 O O . GLY A 1 242 ? -30.815 5.210 34.560 1.00 58.50 242 GLY A O 1
ATOM 1800 N N . MET A 1 243 ? -29.995 7.008 35.642 1.00 56.22 243 MET A N 1
ATOM 1801 C CA . MET A 1 243 ? -29.714 7.814 34.450 1.00 56.22 243 MET A CA 1
ATOM 1802 C C . MET A 1 243 ? -28.468 7.298 33.725 1.00 56.22 243 MET A C 1
ATOM 1804 O O . MET A 1 243 ? -28.552 7.050 32.526 1.00 56.22 243 MET A O 1
ATOM 1808 N N . GLU A 1 244 ? -27.381 7.008 34.447 1.00 51.47 244 GLU A N 1
ATOM 1809 C CA . GLU A 1 244 ? -26.180 6.366 33.884 1.00 51.47 244 GLU A CA 1
ATOM 1810 C C . GLU A 1 244 ? -26.502 4.997 33.254 1.00 51.47 244 GLU A C 1
ATOM 1812 O O . GLU A 1 244 ? -26.166 4.759 32.096 1.00 51.47 244 GLU A O 1
ATOM 1817 N N . ARG A 1 245 ? -27.269 4.124 33.931 1.00 52.88 245 ARG A N 1
ATOM 1818 C CA . ARG A 1 245 ? -27.702 2.831 33.353 1.00 52.88 245 ARG A CA 1
ATOM 1819 C C . ARG A 1 245 ? -28.552 2.981 32.087 1.00 52.88 245 ARG A C 1
ATOM 1821 O O . ARG A 1 245 ? -28.381 2.219 31.139 1.00 52.88 245 ARG A O 1
ATOM 1828 N N . ARG A 1 246 ? -29.475 3.948 32.032 1.00 52.56 246 ARG A N 1
ATOM 1829 C CA . ARG A 1 246 ? -30.263 4.222 30.810 1.00 52.56 246 ARG A CA 1
ATOM 1830 C C . ARG A 1 246 ? -29.387 4.768 29.684 1.00 52.56 246 ARG A C 1
ATOM 1832 O O . ARG A 1 246 ? -29.562 4.389 28.5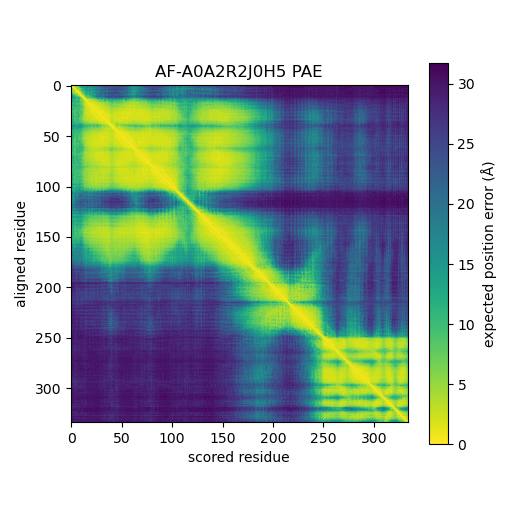26 1.00 52.56 246 ARG A O 1
ATOM 1839 N N . GLN A 1 247 ? -28.408 5.594 30.034 1.00 49.94 247 GLN A N 1
ATOM 1840 C CA . GLN A 1 247 ? -27.404 6.112 29.117 1.00 49.94 247 GLN A CA 1
ATOM 1841 C C . GLN A 1 247 ? -26.397 5.039 28.666 1.00 49.94 247 GLN A C 1
ATOM 1843 O O . GLN A 1 247 ? -25.730 5.268 27.671 1.00 49.94 247 GLN A O 1
ATOM 1848 N N . GLN A 1 248 ? -26.333 3.871 29.322 1.00 51.88 248 GLN A N 1
ATOM 1849 C CA . GLN A 1 248 ? -25.611 2.656 28.893 1.00 51.88 248 GLN A CA 1
ATOM 1850 C C . GLN A 1 248 ? -26.478 1.690 28.049 1.00 51.88 248 GLN A C 1
ATOM 1852 O O . GLN A 1 248 ? -25.972 0.999 27.165 1.00 51.88 248 GLN A O 1
ATOM 1857 N N . GLN A 1 249 ? -27.802 1.669 28.241 1.00 55.38 249 GLN A N 1
ATOM 1858 C CA . GLN A 1 249 ? -28.733 0.895 27.398 1.00 55.38 249 GLN A CA 1
ATOM 1859 C C . GLN A 1 249 ? -28.866 1.473 25.980 1.00 55.38 249 GLN A C 1
ATOM 1861 O O . GLN A 1 249 ? -28.899 0.723 25.000 1.00 55.38 249 GLN A O 1
ATOM 1866 N N . ALA A 1 250 ? -28.913 2.803 25.865 1.00 57.78 250 ALA A N 1
ATOM 1867 C CA . ALA A 1 250 ? -28.905 3.504 24.581 1.00 57.78 250 ALA A CA 1
ATOM 1868 C C . ALA A 1 250 ? -27.694 3.126 23.686 1.00 57.78 250 ALA A C 1
ATOM 1870 O O . ALA A 1 250 ? -27.921 2.751 22.532 1.00 57.78 250 ALA A O 1
ATOM 1871 N N . PRO A 1 251 ? -26.439 3.109 24.184 1.00 67.62 251 PRO A N 1
ATOM 1872 C CA . PRO A 1 251 ? -25.275 2.756 23.386 1.00 67.62 251 PRO A CA 1
ATOM 1873 C C . PRO A 1 251 ? -25.206 1.276 23.018 1.00 67.62 251 PRO A C 1
ATOM 1875 O O . PRO A 1 251 ? -24.634 0.982 21.977 1.00 67.62 251 PRO A O 1
ATOM 1878 N N . LEU A 1 252 ? -25.805 0.334 23.764 1.00 76.00 252 LEU A N 1
ATOM 1879 C CA . LEU A 1 252 ? -25.877 -1.060 23.294 1.00 76.00 252 LEU A CA 1
ATOM 1880 C C . LEU A 1 252 ? -26.792 -1.188 22.069 1.00 76.00 252 LEU A C 1
ATOM 1882 O O . LEU A 1 252 ? -26.412 -1.805 21.073 1.00 76.00 252 LEU A O 1
ATOM 1886 N N . ALA A 1 253 ? -27.989 -0.595 22.129 1.00 77.75 253 ALA A N 1
ATOM 1887 C CA . ALA A 1 253 ? -28.918 -0.598 21.000 1.00 77.75 253 ALA A CA 1
ATOM 1888 C C . ALA A 1 253 ? -28.294 0.073 19.767 1.00 77.75 253 ALA A C 1
ATOM 1890 O O . ALA A 1 253 ? -28.398 -0.439 18.653 1.00 77.75 253 ALA A O 1
ATOM 1891 N N . GLU A 1 254 ? -27.621 1.205 19.967 1.00 77.19 254 GLU A N 1
ATOM 1892 C CA . GLU A 1 254 ? -26.940 1.942 18.906 1.00 77.19 254 GLU A CA 1
ATOM 1893 C C . GLU A 1 254 ? -25.724 1.184 18.354 1.00 77.19 254 GLU A C 1
ATOM 1895 O O . GLU A 1 254 ? -25.587 1.054 17.138 1.00 77.19 254 GLU A O 1
ATOM 1900 N N . ALA A 1 255 ? -24.899 0.584 19.215 1.00 79.50 255 ALA A N 1
ATOM 1901 C CA . ALA A 1 255 ? -23.762 -0.231 18.799 1.00 79.50 255 ALA A CA 1
ATOM 1902 C C . ALA A 1 255 ? -24.205 -1.454 17.984 1.00 79.50 255 ALA A C 1
ATOM 1904 O O . ALA A 1 255 ? -23.600 -1.746 16.954 1.00 79.50 255 ALA A O 1
ATOM 1905 N N . LEU A 1 256 ? -25.281 -2.142 18.383 1.00 83.88 256 LEU A N 1
ATOM 1906 C CA . LEU A 1 256 ? -25.838 -3.261 17.614 1.00 83.88 256 LEU A CA 1
ATOM 1907 C C . LEU A 1 256 ? -26.404 -2.808 16.261 1.00 83.88 256 LEU A C 1
ATOM 1909 O O . LEU A 1 256 ? -26.210 -3.505 15.264 1.00 83.88 256 LEU A O 1
ATOM 1913 N N . ARG A 1 257 ? -27.052 -1.635 16.189 1.00 85.25 257 ARG A N 1
ATOM 1914 C CA . ARG A 1 257 ? -27.508 -1.051 14.913 1.00 85.25 257 ARG A CA 1
ATOM 1915 C C . ARG A 1 257 ? -26.334 -0.744 13.986 1.00 85.25 257 ARG A C 1
ATOM 1917 O O . ARG A 1 257 ? -26.373 -1.134 12.822 1.00 85.25 257 ARG A O 1
ATOM 1924 N N . LEU A 1 258 ? -25.286 -0.096 14.500 1.00 80.38 258 LEU A N 1
ATOM 1925 C CA . LEU A 1 258 ? -24.070 0.219 13.741 1.00 80.38 258 LEU A CA 1
ATOM 1926 C C . LEU A 1 258 ? -23.359 -1.050 13.261 1.00 80.38 258 LEU A C 1
ATOM 1928 O O . LEU A 1 258 ? -22.947 -1.131 12.106 1.00 80.38 258 LEU A O 1
ATOM 1932 N N . LEU A 1 259 ? -23.269 -2.061 14.126 1.00 83.38 259 LEU A N 1
ATOM 1933 C CA . LEU A 1 259 ? -22.713 -3.367 13.797 1.00 83.38 259 LEU A CA 1
ATOM 1934 C C . LEU A 1 259 ? -23.484 -4.028 12.644 1.00 83.38 259 LEU A C 1
ATOM 1936 O O . LEU A 1 259 ? -22.873 -4.447 11.667 1.00 83.38 259 LEU A O 1
ATOM 1940 N N . CYS A 1 260 ? -24.817 -4.078 12.722 1.00 84.56 260 CYS A N 1
ATOM 1941 C CA . CYS A 1 260 ? -25.657 -4.688 11.687 1.00 84.56 260 CYS A CA 1
ATOM 1942 C C . CYS A 1 260 ? -25.626 -3.909 10.360 1.00 84.56 260 CYS A C 1
ATOM 1944 O O . CYS A 1 260 ? -25.659 -4.517 9.290 1.00 84.56 260 CYS A O 1
ATOM 1946 N N . ALA A 1 261 ? -25.511 -2.576 10.419 1.00 81.81 261 ALA A N 1
ATOM 1947 C CA . ALA A 1 261 ? -25.359 -1.714 9.246 1.00 81.81 261 ALA A CA 1
ATOM 1948 C C . ALA A 1 261 ? -23.989 -1.862 8.553 1.00 81.81 261 ALA A C 1
ATOM 1950 O O . ALA A 1 261 ? -23.883 -1.638 7.348 1.00 81.81 261 ALA A O 1
ATOM 1951 N N . GLY A 1 262 ? -22.944 -2.235 9.298 1.00 78.94 262 GLY A N 1
ATOM 1952 C CA . GLY A 1 262 ? -21.582 -2.404 8.782 1.00 78.94 262 GLY A CA 1
ATOM 1953 C C . GLY A 1 262 ? -21.325 -3.724 8.046 1.00 78.94 262 GLY A C 1
ATOM 1954 O O . GLY A 1 262 ? -20.306 -3.853 7.368 1.00 78.94 262 GLY A O 1
ATOM 1955 N N . VAL A 1 263 ? -22.228 -4.701 8.157 1.00 79.12 263 VAL A N 1
ATOM 1956 C CA . VAL A 1 263 ? -22.099 -6.019 7.517 1.00 79.12 263 VAL A CA 1
ATOM 1957 C C . VAL A 1 263 ? -22.779 -6.004 6.144 1.00 79.12 263 VAL A C 1
ATOM 1959 O O . VAL A 1 263 ? -23.810 -5.362 5.956 1.00 79.12 263 VAL A O 1
ATOM 1962 N N . ARG A 1 264 ? -22.192 -6.690 5.153 1.00 73.38 264 ARG A N 1
ATOM 1963 C CA . ARG A 1 264 ? -22.765 -6.851 3.805 1.00 73.38 264 ARG A CA 1
ATOM 1964 C C . ARG A 1 264 ? -23.010 -8.334 3.511 1.00 73.38 264 ARG A C 1
ATOM 1966 O O . ARG A 1 264 ? -22.039 -9.089 3.574 1.00 73.38 264 ARG A O 1
ATOM 1973 N N . PRO A 1 265 ? -24.238 -8.748 3.139 1.00 79.00 265 PRO A N 1
ATOM 1974 C CA . PRO A 1 265 ? -25.488 -7.977 3.094 1.00 79.00 265 PRO A CA 1
ATOM 1975 C C . PRO A 1 265 ? -25.917 -7.491 4.488 1.00 79.00 265 PRO A C 1
ATOM 1977 O O . PRO A 1 265 ? -25.526 -8.074 5.497 1.00 79.00 265 PRO A O 1
ATOM 1980 N N . GLN A 1 266 ? -26.681 -6.393 4.527 1.00 80.31 266 GLN A N 1
ATOM 1981 C CA . GLN A 1 266 ? -27.081 -5.738 5.777 1.00 80.31 266 GLN A CA 1
ATOM 1982 C C . GLN A 1 266 ? -27.889 -6.699 6.650 1.00 80.31 266 GLN A C 1
ATOM 1984 O O . GLN A 1 266 ? -28.851 -7.307 6.178 1.00 80.31 266 GLN A O 1
ATOM 1989 N N . ALA A 1 267 ? -27.496 -6.820 7.918 1.00 82.19 267 ALA A N 1
ATOM 1990 C CA . ALA A 1 267 ? -28.231 -7.630 8.876 1.00 82.19 267 ALA A CA 1
ATOM 1991 C C . ALA A 1 267 ? -29.441 -6.853 9.416 1.00 82.19 267 ALA A C 1
ATOM 1993 O O . ALA A 1 267 ? -29.353 -5.657 9.701 1.00 82.19 267 ALA A O 1
ATOM 1994 N N . GLU A 1 268 ? -30.573 -7.533 9.570 1.00 85.31 268 GLU A N 1
ATOM 1995 C CA . GLU A 1 268 ? -31.782 -6.952 10.156 1.00 85.31 268 GLU A CA 1
ATOM 1996 C C . GLU A 1 268 ? -31.739 -7.101 11.682 1.00 85.31 268 GLU A C 1
ATOM 1998 O O . GLU A 1 268 ? -31.530 -8.201 12.189 1.00 85.31 268 GLU A O 1
ATOM 2003 N N . LEU A 1 269 ? -31.939 -6.007 12.422 1.00 85.94 269 LEU A N 1
ATOM 2004 C CA . LEU A 1 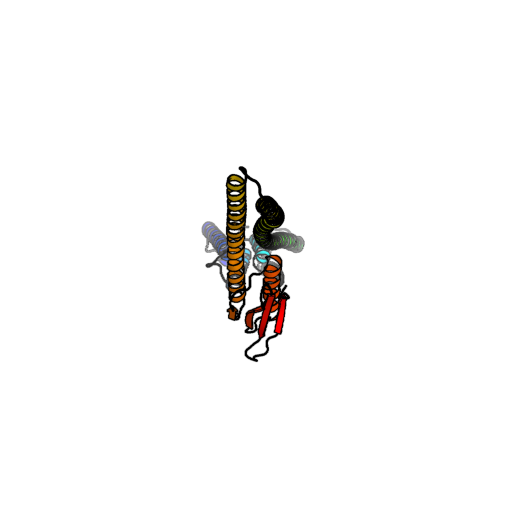269 ? -31.944 -6.008 13.886 1.00 85.94 269 LEU A CA 1
ATOM 2005 C C . LEU A 1 269 ? -33.369 -5.831 14.415 1.00 85.94 269 LEU A C 1
ATOM 2007 O O . LEU A 1 269 ? -33.990 -4.793 14.187 1.00 85.94 269 LEU A O 1
ATOM 2011 N N . VAL A 1 270 ? -33.842 -6.806 15.189 1.00 85.81 270 VAL A N 1
ATOM 2012 C CA . VAL A 1 270 ? -35.121 -6.751 15.901 1.00 85.81 270 VAL A CA 1
ATOM 2013 C C . VAL A 1 270 ? -34.839 -6.616 17.396 1.00 85.81 270 VAL A C 1
ATOM 2015 O O . VAL A 1 270 ? -34.249 -7.504 18.013 1.00 85.81 270 VAL A O 1
ATOM 2018 N N . LEU A 1 271 ? -35.251 -5.488 17.972 1.00 81.44 271 LEU A N 1
ATOM 2019 C CA . LEU A 1 271 ? -35.137 -5.209 19.402 1.00 81.44 271 LEU A CA 1
ATOM 2020 C C . LEU A 1 271 ? -36.530 -5.302 20.029 1.00 81.44 271 LEU A C 1
ATOM 2022 O O . LEU A 1 271 ? -37.397 -4.485 19.722 1.00 81.44 271 LEU A O 1
ATOM 2026 N N . GLU A 1 272 ? -36.736 -6.278 20.906 1.00 80.44 272 GLU A N 1
ATOM 2027 C CA . GLU A 1 272 ? -37.840 -6.240 21.871 1.00 80.44 272 GLU A CA 1
ATOM 2028 C C . GLU A 1 272 ? -37.487 -5.298 23.044 1.00 80.44 272 GLU A C 1
ATOM 2030 O O . GLU A 1 272 ? -36.347 -4.820 23.103 1.00 80.44 272 GLU A O 1
ATOM 2035 N N . PRO A 1 273 ? -38.429 -4.960 23.954 1.00 72.62 273 PRO A N 1
ATOM 2036 C CA . PRO A 1 273 ? -38.158 -4.053 25.069 1.00 72.62 273 PRO A CA 1
ATOM 2037 C C . PRO A 1 273 ? -36.855 -4.422 25.785 1.00 72.62 273 PRO A C 1
ATOM 2039 O O . PRO A 1 273 ? -36.700 -5.541 26.277 1.00 72.62 273 PRO A O 1
ATOM 2042 N N . MET A 1 274 ? -35.897 -3.489 25.772 1.00 66.38 274 MET A N 1
ATOM 2043 C CA . MET A 1 274 ? -34.521 -3.768 26.174 1.00 66.38 274 MET A CA 1
ATOM 2044 C C . MET A 1 274 ? -34.472 -4.114 27.672 1.00 66.38 274 MET A C 1
ATOM 2046 O O . MET A 1 274 ? -34.873 -3.284 28.493 1.00 66.38 274 MET A O 1
ATOM 2050 N N . PRO A 1 275 ? -33.970 -5.300 28.053 1.00 66.69 275 PRO A N 1
ATOM 2051 C CA . PRO A 1 275 ? -33.799 -5.657 29.456 1.00 66.69 275 PRO A CA 1
ATOM 2052 C C . PRO A 1 275 ? -32.739 -4.767 30.117 1.00 66.69 275 PRO A C 1
ATOM 2054 O O . PRO A 1 275 ? -31.791 -4.305 29.474 1.00 66.69 275 PRO A O 1
ATOM 2057 N N . ALA A 1 276 ? -32.876 -4.541 31.426 1.00 67.62 276 ALA A N 1
ATOM 2058 C CA . ALA A 1 276 ? -31.902 -3.782 32.202 1.00 67.62 276 ALA A CA 1
ATOM 2059 C C . ALA A 1 276 ? -30.622 -4.595 32.445 1.00 67.62 276 ALA A C 1
ATOM 2061 O O . ALA A 1 276 ? -30.425 -5.176 33.508 1.00 67.62 276 ALA A O 1
ATOM 2062 N N . LEU A 1 277 ? -29.757 -4.633 31.432 1.00 67.88 277 LEU A N 1
ATOM 2063 C CA . LEU A 1 277 ? -28.495 -5.364 31.457 1.00 67.88 277 LEU A CA 1
ATOM 2064 C C . LEU A 1 277 ? -27.389 -4.581 32.169 1.00 67.88 277 LEU A C 1
ATOM 2066 O O . LEU A 1 277 ? -27.250 -3.374 31.989 1.00 67.88 277 LEU A O 1
ATOM 2070 N N . ALA A 1 278 ? -26.574 -5.290 32.951 1.00 69.12 278 ALA A N 1
ATOM 2071 C CA . ALA A 1 278 ? -25.306 -4.768 33.456 1.00 69.12 278 ALA A CA 1
ATOM 2072 C C . ALA A 1 278 ? -24.282 -4.629 32.312 1.00 69.12 278 ALA A C 1
ATOM 2074 O O . ALA A 1 278 ? -24.328 -5.405 31.357 1.00 69.12 278 ALA A O 1
ATOM 2075 N N . ASP A 1 279 ? -23.312 -3.716 32.426 1.00 67.06 279 ASP A N 1
ATOM 2076 C CA . ASP A 1 279 ? -22.311 -3.452 31.371 1.00 67.06 279 ASP A CA 1
ATOM 2077 C C . ASP A 1 279 ? -21.557 -4.697 30.901 1.00 67.06 279 ASP A C 1
ATOM 2079 O O . ASP A 1 279 ? -21.316 -4.883 29.709 1.00 67.06 279 ASP A O 1
ATOM 2083 N N . ASP A 1 280 ? -21.224 -5.591 31.833 1.00 65.44 280 ASP A N 1
ATOM 2084 C CA . ASP A 1 280 ? -20.513 -6.830 31.521 1.00 65.44 280 ASP A CA 1
ATOM 2085 C C . ASP A 1 280 ? -21.388 -7.780 30.692 1.00 65.44 280 ASP A C 1
ATOM 2087 O O . ASP A 1 280 ? -20.889 -8.519 29.845 1.00 65.44 280 ASP A O 1
ATOM 2091 N N . ALA A 1 281 ? -22.704 -7.767 30.913 1.00 76.25 281 ALA A N 1
ATOM 2092 C CA . ALA A 1 281 ? -23.665 -8.519 30.115 1.00 76.25 281 ALA A CA 1
ATOM 2093 C C . ALA A 1 281 ? -23.908 -7.840 28.755 1.00 76.25 281 ALA A C 1
ATOM 2095 O O . ALA A 1 281 ? -23.903 -8.517 27.729 1.00 76.25 281 ALA A O 1
ATOM 2096 N N . ALA A 1 282 ? -24.004 -6.507 28.715 1.00 77.38 282 ALA A N 1
ATOM 2097 C CA . ALA A 1 282 ? -24.141 -5.729 27.483 1.00 77.38 282 ALA A CA 1
ATOM 2098 C C . ALA A 1 282 ? -22.937 -5.910 26.537 1.00 77.38 282 ALA A C 1
ATOM 2100 O O . ALA A 1 282 ? -23.108 -6.168 25.344 1.00 77.38 282 ALA A O 1
ATOM 2101 N N . TRP A 1 283 ? -21.709 -5.850 27.062 1.00 74.69 283 TRP A N 1
ATOM 2102 C CA . TRP A 1 283 ? -20.495 -6.085 26.276 1.00 74.69 283 TRP A CA 1
ATOM 2103 C C . TRP A 1 283 ? -20.383 -7.533 25.786 1.00 74.69 283 TRP A C 1
ATOM 2105 O O . TRP A 1 283 ? -19.975 -7.764 24.643 1.00 74.69 283 TRP A O 1
ATOM 2115 N N . ARG A 1 284 ? -20.767 -8.517 26.616 1.00 79.38 284 ARG A N 1
ATOM 2116 C CA . ARG A 1 284 ? -20.832 -9.932 26.212 1.00 79.38 284 ARG A CA 1
ATOM 2117 C C . ARG A 1 284 ? -21.848 -10.139 25.089 1.00 79.38 284 ARG A C 1
ATOM 2119 O O . ARG A 1 284 ? -21.504 -10.777 24.098 1.00 79.38 284 ARG A O 1
ATOM 2126 N N . ALA A 1 285 ? -23.028 -9.529 25.189 1.00 84.19 285 ALA A N 1
ATOM 2127 C CA . ALA A 1 285 ? -24.046 -9.564 24.144 1.00 84.19 285 ALA A CA 1
ATOM 2128 C C . ALA A 1 285 ? -23.546 -8.935 22.831 1.00 84.19 285 ALA A C 1
ATOM 2130 O O . ALA A 1 285 ? -23.655 -9.552 21.772 1.00 84.19 285 ALA A O 1
ATOM 2131 N N . PHE A 1 286 ? -22.926 -7.750 22.886 1.00 82.81 286 PHE A N 1
ATOM 2132 C CA . PHE A 1 286 ? -22.349 -7.096 21.705 1.00 82.81 286 PHE A CA 1
ATOM 2133 C C . PHE A 1 286 ? -21.231 -7.928 21.061 1.00 82.81 286 PHE A C 1
ATOM 2135 O O . PHE A 1 286 ? -21.200 -8.122 19.844 1.00 82.81 286 PHE A O 1
ATOM 2142 N N . SER A 1 287 ? -20.317 -8.456 21.877 1.00 78.25 287 SER A N 1
ATOM 2143 C CA . SER A 1 287 ? -19.202 -9.281 21.401 1.00 78.25 287 SER A CA 1
ATOM 2144 C C . SER A 1 287 ? -19.696 -10.574 20.749 1.00 78.25 287 SER A C 1
ATOM 2146 O O . SER A 1 287 ? -19.185 -10.964 19.697 1.00 78.25 287 SER A O 1
ATOM 2148 N N . ALA A 1 288 ? -20.719 -11.201 21.337 1.00 84.19 288 ALA A N 1
ATOM 2149 C CA . ALA A 1 288 ? -21.381 -12.375 20.786 1.00 84.19 288 ALA A CA 1
ATOM 2150 C C . ALA A 1 288 ? -22.069 -12.060 19.448 1.00 84.19 288 ALA A C 1
ATOM 2152 O O . ALA A 1 288 ? -21.876 -12.795 18.479 1.00 84.19 288 ALA A O 1
ATOM 2153 N N . ALA A 1 289 ? -22.782 -10.931 19.354 1.00 85.62 289 ALA A N 1
ATOM 2154 C CA . ALA A 1 289 ? -23.401 -10.465 18.112 1.00 85.62 289 ALA A CA 1
ATOM 2155 C C . ALA A 1 289 ? -22.370 -10.273 16.990 1.00 85.62 289 ALA A C 1
ATOM 2157 O O . ALA A 1 289 ? -22.554 -10.773 15.881 1.00 85.62 289 ALA A O 1
ATOM 2158 N N . ARG A 1 290 ? -21.252 -9.595 17.282 1.00 86.50 290 ARG A N 1
ATOM 2159 C CA . ARG A 1 290 ? -20.164 -9.367 16.318 1.00 86.50 290 ARG A CA 1
ATOM 2160 C C . ARG A 1 290 ? -19.587 -10.682 15.814 1.00 86.50 290 ARG A C 1
ATOM 2162 O O . ARG A 1 290 ? -19.467 -10.869 14.610 1.00 86.50 290 ARG A O 1
ATOM 2169 N N . GLN A 1 291 ? -19.271 -11.600 16.723 1.00 84.75 291 GLN A N 1
ATOM 2170 C CA . GLN A 1 291 ? -18.690 -12.888 16.356 1.00 84.75 291 GLN A CA 1
ATOM 2171 C C . GLN A 1 291 ? -19.666 -13.750 15.539 1.00 84.75 291 GLN A C 1
ATOM 2173 O O . GLN A 1 291 ? -19.249 -14.426 14.601 1.00 84.75 291 GLN A O 1
ATOM 2178 N N . ALA A 1 292 ? -20.960 -13.708 15.859 1.00 84.19 292 ALA A N 1
ATOM 2179 C CA . ALA A 1 292 ? -21.999 -14.369 15.075 1.00 84.19 292 ALA A CA 1
ATOM 2180 C C . ALA A 1 292 ? -22.099 -13.812 13.650 1.00 84.19 292 ALA A C 1
ATOM 2182 O O . ALA A 1 292 ? -22.108 -14.585 12.693 1.00 84.19 292 ALA A O 1
ATOM 2183 N N . LEU A 1 293 ? -22.110 -12.485 13.498 1.00 84.19 293 LEU A N 1
ATOM 2184 C CA . LEU A 1 293 ? -22.146 -11.840 12.184 1.00 84.19 293 LEU A CA 1
ATOM 2185 C C . LEU A 1 293 ? -20.862 -12.085 11.374 1.00 84.19 293 LEU A C 1
ATOM 2187 O O . LEU A 1 293 ? -20.935 -12.283 10.164 1.00 84.19 293 LEU A O 1
ATOM 2191 N N . GLU A 1 294 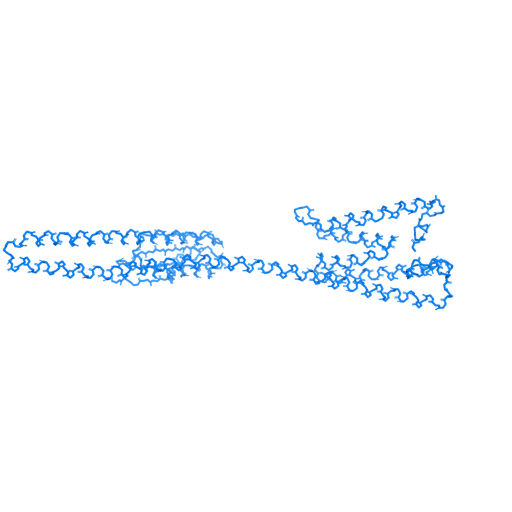? -19.696 -12.136 12.023 1.00 81.69 294 GLU A N 1
ATOM 2192 C CA . GLU A 1 294 ? -18.433 -12.513 11.374 1.00 81.69 294 GLU A CA 1
ATOM 2193 C C . GLU A 1 294 ? -18.471 -13.955 10.852 1.00 81.69 294 GLU A C 1
ATOM 2195 O O . GLU A 1 294 ? -18.116 -14.203 9.700 1.00 81.69 294 GLU A O 1
ATOM 2200 N N . ARG A 1 295 ? -18.950 -14.908 11.667 1.00 81.50 295 ARG A N 1
ATOM 2201 C CA . ARG A 1 295 ? -19.100 -16.317 11.258 1.00 81.50 295 ARG A CA 1
ATOM 2202 C C . ARG A 1 295 ? -20.101 -16.496 10.123 1.00 81.50 295 ARG A C 1
ATOM 2204 O O . ARG A 1 295 ? -19.934 -17.400 9.310 1.00 81.50 295 ARG A O 1
ATOM 2211 N N . ALA A 1 296 ? -21.120 -15.644 10.054 1.00 78.38 296 ALA A N 1
ATOM 2212 C CA . ALA A 1 296 ? -22.117 -15.698 8.996 1.00 78.38 296 ALA A CA 1
ATOM 2213 C C . ALA A 1 296 ? -21.554 -15.380 7.598 1.00 78.38 296 ALA A C 1
ATOM 2215 O O . ALA A 1 296 ? -22.213 -15.690 6.604 1.00 78.38 296 ALA A O 1
ATOM 2216 N N . GLY A 1 297 ? -20.350 -14.798 7.503 1.00 70.56 297 GLY A N 1
ATOM 2217 C CA . GLY A 1 297 ? -19.541 -14.816 6.281 1.00 70.56 297 GLY A CA 1
ATOM 2218 C C . GLY A 1 297 ? -20.212 -14.205 5.048 1.00 70.56 297 GLY A C 1
ATOM 2219 O O . GLY A 1 297 ? -20.043 -14.720 3.947 1.00 70.56 297 GLY A O 1
ATOM 2220 N N . GLY A 1 298 ? -20.999 -13.137 5.219 1.00 69.75 298 GLY A N 1
ATOM 2221 C CA . GLY A 1 298 ? -21.668 -12.449 4.109 1.00 69.75 298 GLY A CA 1
ATOM 2222 C C . GLY A 1 298 ? -22.991 -13.077 3.652 1.00 69.75 298 GLY A C 1
ATOM 2223 O O . GLY A 1 298 ? -23.419 -12.847 2.523 1.00 69.75 298 GLY A O 1
ATOM 2224 N N . ARG A 1 299 ? -23.667 -13.850 4.510 1.00 78.88 299 ARG A N 1
ATOM 2225 C CA . ARG A 1 299 ? -25.055 -14.309 4.295 1.00 78.88 299 ARG A CA 1
ATOM 2226 C C . ARG A 1 299 ? -26.053 -13.318 4.910 1.00 78.88 299 ARG A C 1
ATOM 2228 O O . ARG A 1 299 ? -25.734 -12.649 5.891 1.00 78.88 299 ARG A O 1
ATOM 2235 N N . SER A 1 300 ? -27.267 -13.224 4.360 1.00 80.19 300 SER A N 1
ATOM 2236 C CA . SER A 1 300 ? -28.341 -12.398 4.941 1.00 80.19 300 SER A CA 1
ATOM 2237 C C . SER A 1 300 ? -28.737 -12.938 6.312 1.00 80.19 300 SER A C 1
ATOM 2239 O O . SER A 1 300 ? -29.133 -14.099 6.421 1.00 80.19 300 SER A O 1
ATOM 2241 N N . CYS A 1 301 ? -28.624 -12.108 7.348 1.00 85.12 301 CYS A N 1
ATOM 2242 C CA . CYS A 1 301 ? -28.845 -12.511 8.736 1.00 85.12 301 CYS A CA 1
ATOM 2243 C C . CYS A 1 301 ? -29.836 -11.589 9.443 1.00 85.12 301 CYS A C 1
ATOM 2245 O O . CYS A 1 301 ? -29.882 -10.390 9.169 1.00 85.12 301 CYS A O 1
ATOM 2247 N N . ARG A 1 302 ? -30.577 -12.145 10.402 1.00 87.38 302 ARG A N 1
ATOM 2248 C CA . ARG A 1 302 ? -31.427 -11.397 11.328 1.00 87.38 302 ARG A CA 1
ATOM 2249 C C . ARG A 1 302 ? -30.950 -11.630 12.756 1.00 87.38 302 ARG A C 1
ATOM 2251 O O . ARG A 1 302 ? -30.743 -12.769 13.167 1.00 87.38 302 ARG A O 1
ATOM 2258 N N . LEU A 1 303 ? -30.770 -10.547 13.497 1.00 87.81 303 LEU A N 1
ATOM 2259 C CA . LEU A 1 303 ? -30.348 -10.542 14.890 1.00 87.81 303 LEU A CA 1
ATOM 2260 C C . LEU A 1 303 ? -31.550 -10.142 15.750 1.00 87.81 303 LEU A C 1
ATOM 2262 O O . LEU A 1 303 ? -32.176 -9.114 15.496 1.00 87.81 303 LEU A O 1
ATOM 2266 N N . TRP A 1 304 ? -31.882 -10.947 16.753 1.00 87.44 304 TRP A N 1
ATOM 2267 C CA . TRP A 1 304 ? -33.008 -10.695 17.648 1.00 87.44 304 TRP A CA 1
ATOM 2268 C C . TRP A 1 304 ? -32.537 -10.669 19.091 1.00 87.44 304 TRP A C 1
ATOM 2270 O O . TRP A 1 304 ? -31.923 -11.625 19.565 1.00 87.44 304 TRP A O 1
ATOM 2280 N N . LEU A 1 305 ? -32.810 -9.561 19.774 1.00 86.25 305 LEU A N 1
ATOM 2281 C CA . LEU A 1 305 ? -32.497 -9.381 21.185 1.00 86.25 305 LEU A CA 1
ATOM 2282 C C . LEU A 1 305 ? -33.800 -9.237 21.969 1.00 86.25 305 LEU A C 1
ATOM 2284 O O . LEU A 1 305 ? -34.597 -8.337 21.689 1.00 86.25 305 LEU A O 1
ATOM 2288 N N . ARG A 1 306 ? -33.989 -10.114 22.959 1.00 85.94 306 ARG A N 1
ATOM 2289 C CA . ARG A 1 306 ? -35.182 -10.166 23.807 1.00 85.94 306 ARG A CA 1
ATOM 2290 C C . ARG A 1 306 ? -34.815 -10.199 25.289 1.00 85.94 306 ARG A C 1
ATOM 2292 O O . ARG A 1 306 ? -33.880 -10.891 25.683 1.00 85.94 306 ARG A O 1
ATOM 2299 N N . GLY A 1 307 ? -35.576 -9.484 26.116 1.00 79.44 307 GLY A N 1
ATOM 2300 C CA . GLY A 1 307 ? -35.505 -9.603 27.575 1.00 79.44 307 GLY A CA 1
ATOM 2301 C C . GLY A 1 307 ? -36.232 -10.842 28.103 1.00 79.44 307 GLY A C 1
ATOM 2302 O O . GLY A 1 307 ? -37.353 -11.126 27.686 1.00 79.44 307 GLY A O 1
ATOM 2303 N N . GLN A 1 308 ? -35.607 -11.565 29.033 1.00 73.00 308 GLN A N 1
ATOM 2304 C CA . GLN A 1 308 ? -36.202 -12.680 29.776 1.00 73.00 308 GLN A CA 1
ATOM 2305 C C . GLN A 1 308 ? -36.302 -12.301 31.266 1.00 73.00 308 GLN A C 1
ATOM 2307 O O . GLN A 1 308 ? -35.320 -12.387 31.994 1.00 73.00 308 GLN A O 1
ATOM 2312 N N . GLY A 1 309 ? -37.486 -11.886 31.730 1.00 65.62 309 GLY A N 1
ATOM 2313 C CA . GLY A 1 309 ? -37.734 -11.566 33.148 1.00 65.62 309 GLY A CA 1
ATOM 2314 C C . GLY A 1 309 ? -36.959 -10.353 33.690 1.00 65.62 309 GLY A C 1
ATOM 2315 O O . GLY A 1 309 ? -36.454 -9.526 32.926 1.00 65.62 309 GLY A O 1
ATOM 2316 N N . GLU A 1 310 ? -36.874 -10.227 35.019 1.00 62.19 310 GLU A N 1
ATOM 2317 C CA . GLU A 1 310 ? -36.055 -9.196 35.671 1.00 62.19 310 GLU A CA 1
ATOM 2318 C C . GLU A 1 310 ? -34.562 -9.547 35.538 1.00 62.19 310 GLU A C 1
ATOM 2320 O O . GLU A 1 310 ? -34.019 -10.392 36.239 1.00 62.19 310 GLU A O 1
ATOM 2325 N N . GLY A 1 311 ? -33.882 -8.908 34.582 1.00 64.31 311 GLY A N 1
ATOM 2326 C CA . GLY A 1 311 ? -32.422 -8.975 34.434 1.00 64.31 311 GLY A CA 1
ATOM 2327 C C . GLY A 1 311 ? -31.872 -10.065 33.506 1.00 64.31 311 GLY A C 1
ATOM 2328 O O . GLY A 1 311 ? -30.677 -10.033 33.214 1.00 64.31 311 GLY A O 1
ATOM 2329 N N . GLY A 1 312 ? -32.703 -10.975 32.992 1.00 76.19 312 GLY A N 1
ATOM 2330 C CA . GLY A 1 312 ? -32.297 -11.939 31.966 1.00 76.19 312 GLY A CA 1
ATOM 2331 C C . GLY A 1 312 ? -32.434 -11.377 30.548 1.00 76.19 312 GLY A C 1
ATOM 2332 O O . GLY A 1 312 ? -33.262 -10.503 30.265 1.00 76.19 312 GLY A O 1
ATOM 2333 N N . ALA A 1 313 ? -31.621 -11.881 29.625 1.00 82.94 313 ALA A N 1
ATOM 2334 C CA . ALA A 1 313 ? -31.686 -11.497 28.219 1.00 82.94 313 ALA A CA 1
ATOM 2335 C C . ALA A 1 313 ? -31.188 -12.614 27.316 1.00 82.94 313 ALA A C 1
ATOM 2337 O O . ALA A 1 313 ? -30.330 -13.403 27.694 1.00 82.94 313 ALA A O 1
ATOM 2338 N N . GLU A 1 314 ? -31.698 -12.652 26.096 1.00 86.69 314 GLU A N 1
ATOM 2339 C CA . GLU A 1 314 ? -31.312 -13.639 25.107 1.00 86.69 314 GLU A CA 1
ATOM 2340 C C . GLU A 1 314 ? -31.085 -12.966 23.757 1.00 86.69 314 GLU A C 1
ATOM 2342 O O . GLU A 1 314 ? -31.901 -12.166 23.292 1.00 86.69 314 GLU A O 1
ATOM 2347 N N . LEU A 1 315 ? -29.965 -13.312 23.127 1.00 86.50 315 LEU A N 1
ATOM 2348 C CA . LEU A 1 315 ? -29.612 -12.900 21.782 1.00 86.50 315 LEU A CA 1
ATOM 2349 C C . LEU A 1 315 ? -29.629 -14.112 20.852 1.00 86.50 315 LEU A C 1
ATOM 2351 O O . LEU A 1 315 ? -28.880 -15.076 21.048 1.00 86.50 315 LEU A O 1
ATOM 2355 N N . ARG A 1 316 ? -30.433 -14.027 19.793 1.00 88.19 316 ARG A N 1
ATOM 2356 C CA . ARG A 1 316 ? -30.549 -15.055 18.759 1.00 88.19 316 ARG A CA 1
ATOM 2357 C C . ARG A 1 316 ? -30.161 -14.523 17.384 1.00 88.19 316 ARG A C 1
ATOM 2359 O O . ARG A 1 316 ? -30.363 -13.350 17.071 1.00 88.19 316 ARG A O 1
ATOM 2366 N N . LEU A 1 317 ? -29.632 -15.412 16.554 1.00 86.94 317 LEU A N 1
ATOM 2367 C CA . LEU A 1 317 ? -29.307 -15.170 15.152 1.00 86.94 317 LEU A CA 1
ATOM 2368 C C . LEU A 1 317 ? -30.112 -16.133 14.280 1.00 86.94 317 LEU A C 1
ATOM 2370 O O . LEU A 1 317 ? -30.158 -17.328 14.565 1.00 86.94 317 LEU A O 1
ATOM 2374 N N . SER A 1 318 ? -30.692 -15.626 13.198 1.00 85.25 318 SER A N 1
ATOM 2375 C CA . SER A 1 318 ? -31.273 -16.437 12.128 1.00 85.25 318 SER A CA 1
ATOM 2376 C C . SER A 1 318 ? -30.564 -16.138 10.808 1.00 85.25 318 SER A C 1
ATOM 2378 O O . SER A 1 318 ? -30.296 -14.975 10.489 1.00 85.25 318 SER A O 1
ATOM 2380 N N . MET A 1 319 ? -30.237 -17.184 10.049 1.00 82.19 319 MET A N 1
ATOM 2381 C CA . MET A 1 319 ? -29.580 -17.086 8.745 1.00 82.19 319 MET A CA 1
ATOM 2382 C C . MET A 1 319 ? -30.599 -17.378 7.634 1.00 82.19 319 MET A C 1
ATOM 2384 O O . MET A 1 319 ? -31.320 -18.364 7.687 1.00 82.19 319 MET A O 1
ATOM 2388 N N . SER A 1 320 ? -30.678 -16.483 6.647 1.00 65.69 320 SER A N 1
ATOM 2389 C CA . SER A 1 320 ? -31.444 -16.599 5.394 1.00 65.69 320 SER A CA 1
ATOM 2390 C C . SER A 1 320 ? -32.833 -17.260 5.464 1.00 65.69 320 SER A C 1
ATOM 2392 O O . SER A 1 320 ? -33.052 -18.290 4.841 1.00 65.69 320 SER A O 1
ATOM 2394 N N . GLY A 1 321 ? -33.800 -16.632 6.137 1.00 57.62 321 GLY A N 1
ATOM 2395 C CA . GLY A 1 321 ? -35.234 -16.888 5.910 1.00 57.62 321 GLY A CA 1
ATOM 2396 C C . GLY A 1 321 ? -35.783 -18.262 6.322 1.00 57.62 321 GLY A C 1
ATOM 2397 O O . GLY A 1 321 ? -36.990 -18.454 6.220 1.00 57.62 321 GLY A O 1
ATOM 2398 N N . GLU A 1 322 ? -34.956 -19.182 6.828 1.00 57.94 322 GLU A N 1
ATOM 2399 C CA . GLU A 1 322 ? -35.370 -20.548 7.197 1.00 57.94 322 GLU A CA 1
ATOM 2400 C C . GLU A 1 322 ? -36.129 -20.630 8.535 1.00 57.94 322 GLU A C 1
ATOM 2402 O O . GLU A 1 322 ? -36.576 -21.697 8.935 1.00 57.94 322 GLU A O 1
ATOM 2407 N N . GLY A 1 323 ? -36.330 -19.511 9.241 1.00 61.34 323 GLY A N 1
ATOM 2408 C CA . GLY A 1 323 ? -37.115 -19.469 10.483 1.00 61.34 323 GLY A CA 1
ATOM 2409 C C . GLY A 1 323 ? -36.442 -20.121 11.698 1.00 61.34 323 GLY A C 1
ATOM 2410 O O . GLY A 1 323 ? -36.921 -19.940 12.818 1.00 61.34 323 GLY A O 1
ATOM 2411 N N . GLU A 1 324 ? -35.312 -20.807 11.517 1.00 76.00 324 GLU A N 1
ATOM 2412 C CA . GLU A 1 324 ? -34.502 -21.323 12.616 1.00 76.00 324 GLU A CA 1
ATOM 2413 C C . GLU A 1 324 ? -33.710 -20.197 13.293 1.00 76.00 324 GLU A C 1
ATOM 2415 O O . GLU A 1 324 ? -32.990 -19.415 12.658 1.00 76.00 324 GLU A O 1
ATOM 2420 N N . TRP A 1 325 ? -33.868 -20.111 14.613 1.00 82.62 325 TRP A N 1
ATOM 2421 C CA . TRP A 1 325 ? -33.160 -19.174 15.475 1.00 82.62 325 TRP A CA 1
ATOM 2422 C C . TRP A 1 325 ? -32.132 -19.926 16.304 1.00 82.62 325 TRP A C 1
ATOM 2424 O O . TRP A 1 325 ? -32.474 -20.831 17.060 1.00 82.62 325 TRP A O 1
ATOM 2434 N N . THR A 1 326 ? -30.881 -19.491 16.219 1.00 84.06 326 THR A N 1
ATOM 2435 C CA . THR A 1 326 ? -29.782 -20.045 17.010 1.00 84.06 326 THR A CA 1
ATOM 2436 C C . THR A 1 326 ? -29.472 -19.095 18.156 1.00 84.06 326 THR A C 1
ATOM 2438 O O . THR A 1 326 ? -29.202 -17.914 17.918 1.00 84.06 326 THR A O 1
ATOM 2441 N N . THR A 1 327 ? -29.502 -19.575 19.399 1.00 85.75 327 THR A N 1
ATOM 2442 C CA . THR A 1 327 ? -29.115 -18.765 20.561 1.00 85.75 327 THR A CA 1
ATOM 2443 C C . THR A 1 327 ? -27.606 -18.550 20.551 1.00 85.75 327 THR A C 1
ATOM 2445 O O . THR A 1 327 ? -26.824 -19.494 20.624 1.00 85.75 327 THR A O 1
ATOM 2448 N N . VAL A 1 328 ? -27.194 -17.289 20.425 1.00 85.44 328 VAL A N 1
ATOM 2449 C CA . VAL A 1 328 ? -25.782 -16.882 20.386 1.00 85.44 328 VAL A CA 1
ATOM 2450 C C . VAL A 1 328 ? -25.301 -16.498 21.780 1.00 85.44 328 VAL A C 1
ATOM 2452 O O . VAL A 1 328 ? -24.130 -16.669 22.114 1.00 85.44 328 VAL A O 1
ATOM 2455 N N . TRP A 1 329 ? -26.206 -15.963 22.596 1.00 86.19 329 TRP A N 1
ATOM 2456 C CA . TRP A 1 329 ? -25.910 -15.551 23.955 1.00 86.19 329 TRP A CA 1
ATOM 2457 C C . TRP A 1 329 ? -27.180 -15.543 24.806 1.00 86.19 329 TRP A C 1
ATOM 2459 O O . TRP A 1 329 ? -28.252 -15.188 24.320 1.00 86.19 329 TRP A O 1
ATOM 2469 N N . GLN A 1 330 ? -27.045 -15.920 26.075 1.00 85.38 330 GLN A N 1
ATOM 2470 C CA . GLN A 1 330 ? -28.118 -15.876 27.061 1.00 85.38 330 GLN A CA 1
ATOM 2471 C C . GLN A 1 330 ? -27.546 -15.466 28.422 1.00 85.38 330 GLN A C 1
ATOM 2473 O O . GLN A 1 330 ? -26.505 -15.971 28.843 1.00 85.38 330 GLN A O 1
ATOM 2478 N N . GLU A 1 331 ? -28.239 -14.561 29.104 1.00 81.00 331 GLU A N 1
ATOM 2479 C CA . GLU A 1 331 ? -28.018 -14.190 30.497 1.00 81.00 331 GLU A CA 1
ATOM 2480 C C . GLU A 1 331 ? -29.182 -14.734 31.327 1.00 81.00 331 GLU A C 1
ATOM 2482 O O . GLU A 1 331 ? -30.348 -14.478 31.012 1.00 81.00 331 GLU A O 1
ATOM 2487 N N . ALA A 1 332 ? -28.867 -15.493 32.376 1.00 72.50 332 ALA A N 1
ATOM 2488 C CA . ALA A 1 332 ? -29.873 -16.007 33.295 1.00 72.50 332 ALA A CA 1
ATOM 2489 C C . ALA A 1 332 ? -30.545 -14.854 34.058 1.00 72.50 332 ALA A C 1
ATOM 2491 O O . ALA A 1 332 ? -29.864 -13.932 34.514 1.00 72.50 332 ALA A O 1
ATOM 2492 N N . ALA A 1 333 ? -31.869 -14.927 34.218 1.00 63.16 333 ALA A N 1
ATOM 2493 C CA . ALA A 1 333 ? -32.589 -14.055 35.142 1.00 63.16 333 ALA A CA 1
ATOM 2494 C C . ALA A 1 333 ? -32.095 -14.322 36.573 1.00 63.16 333 ALA A C 1
ATOM 2496 O O . ALA A 1 333 ? -31.890 -15.481 36.946 1.00 63.16 333 ALA A O 1
ATOM 2497 N N . ARG A 1 334 ? -31.853 -13.253 37.335 1.00 50.81 334 ARG A N 1
ATOM 2498 C CA . ARG A 1 334 ? -31.497 -13.334 38.756 1.00 50.81 334 ARG A CA 1
ATOM 2499 C C . ARG A 1 334 ? -32.723 -13.117 39.618 1.00 50.81 334 ARG A C 1
ATOM 2501 O O . ARG A 1 334 ? -33.592 -12.330 39.195 1.00 50.81 334 ARG A O 1
#

pLDDT: mean 77.38, std 13.85, range [38.12, 95.81]

Nearest PDB structures (foldseek):
  8otz-assembly1_Co  TM=2.470E-01  e=2.562E+00  Bos taurus
  8to0-assembly1_AD  TM=2.139E-01  e=5.770E+00  Mus musculus
  8iyj-assembly1_V6  TM=2.023E-01  e=7.437E+00  Mus musculus

Foldseek 3Di:
DQPLQCVVVPPPQPSVNSVVVLVVLVVLLVVLVVQLPDDDPSHDDPVSNVVSLVSNLVSCLRHPVLSLLVSLLVLLQRDDPVRSVVVLVVSLVVVVVSLVVCVPPDDQQPPDLPPDDDPDGRDPPVCSVVSSVVCSVVSNVSSVVSNVVSNVVNVVVVVVVVVVVVVVVVVVVVVVVVVVVVLVVVLVVLVVCCVVLVVVLVVLLVVLVVCLVVPVDPCNVVSVVVNVVSVVVNVVSCVVSVVVLVVLQVVLVVLLCVLQCPAAVREAEAEDPGASERPVQSVVLSVLSNVVSVVLPRFHKYWYKDADPHHKIWIWMDTDPPPDTDTSDIDDHD

Radius of gyration: 41.13 Å; Cα contacts (8 Å, |Δi|>4): 305; chains: 1; bounding box: 84×45×118 Å